Protein AF-A0A971SQM8-F1 (afdb_monomer_lite)

Sequence (227 aa):
MLTPQNFREKTFERAIFGGYDMGSVDDFLEEAANDYAAVARENMVLKTKMKVLVEKIEEYRATEDSMRLTLLSAQKLSSQIEKEAKEKADSVISEAKVEAERITREAHNQRIDEEAKLLNAKQASAQYIENIRILTAKQMECIDMLDVFHRGATKDDAPSAPETKEDEVEDTVRRIESSVERMAGSADADKEIGKVVSDTQDGPSISDGEPTRMFGGGDSNTIHFGK

pLDDT: mean 80.03, std 21.15, range [35.03, 98.56]

Radius of gyration: 67.54 Å; chains: 1; bounding box: 115×53×189 Å

Structure (mmCIF, N/CA/C/O backbone):
data_AF-A0A971SQM8-F1
#
_entry.id   AF-A0A971SQM8-F1
#
loop_
_atom_site.group_PDB
_atom_site.id
_atom_site.type_symbol
_atom_site.label_atom_id
_atom_site.label_alt_id
_atom_site.label_comp_id
_atom_site.label_asym_id
_atom_site.label_entity_id
_atom_site.label_seq_id
_atom_site.pdbx_PDB_ins_code
_atom_site.Cartn_x
_atom_site.Cartn_y
_atom_site.Cartn_z
_atom_site.occupancy
_atom_site.B_iso_or_equiv
_atom_site.auth_seq_id
_atom_site.auth_comp_id
_atom_site.auth_asym_id
_atom_site.auth_atom_id
_atom_site.pdbx_PDB_model_num
ATOM 1 N N . MET A 1 1 ? -25.844 -8.403 56.436 1.00 69.19 1 MET A N 1
ATOM 2 C CA . MET A 1 1 ? -26.988 -7.484 56.240 1.00 69.19 1 MET A CA 1
ATOM 3 C C . MET A 1 1 ? -28.235 -8.204 56.706 1.00 69.19 1 MET A C 1
ATOM 5 O O . MET A 1 1 ? -28.290 -9.413 56.505 1.00 69.19 1 MET A O 1
ATOM 9 N N . LEU A 1 2 ? -29.183 -7.502 57.334 1.00 76.38 2 LEU A N 1
ATOM 10 C CA . LEU A 1 2 ? -30.509 -8.076 57.566 1.00 76.38 2 LEU A CA 1
ATOM 11 C C . LEU A 1 2 ? -31.156 -8.398 56.218 1.00 76.38 2 LEU A C 1
ATOM 13 O O . LEU A 1 2 ? -30.908 -7.714 55.233 1.00 76.38 2 LEU A O 1
ATOM 17 N N . THR A 1 3 ? -31.962 -9.448 56.178 1.00 87.25 3 THR A N 1
ATOM 18 C CA . THR A 1 3 ? -32.817 -9.775 55.033 1.00 87.25 3 THR A CA 1
ATOM 19 C C . THR A 1 3 ? -34.257 -9.355 55.332 1.00 87.25 3 THR A C 1
ATOM 21 O O . THR A 1 3 ? -34.604 -9.241 56.508 1.00 87.25 3 THR A O 1
ATOM 24 N N . PRO A 1 4 ? -35.124 -9.176 54.317 1.00 88.62 4 PRO A N 1
ATOM 25 C CA . PRO A 1 4 ? -36.559 -8.966 54.544 1.00 88.62 4 PRO A CA 1
ATOM 26 C C . PRO A 1 4 ? -37.166 -10.023 55.479 1.00 88.62 4 PRO A C 1
ATOM 28 O O . PRO A 1 4 ? -37.978 -9.711 56.344 1.00 88.62 4 PRO A O 1
ATOM 31 N N . GLN A 1 5 ? -36.691 -11.267 55.359 1.00 86.81 5 GLN A N 1
ATOM 32 C CA . GLN A 1 5 ? -37.070 -12.385 56.216 1.00 86.81 5 GLN A CA 1
ATOM 33 C C . GLN A 1 5 ? -36.740 -12.123 57.694 1.00 86.81 5 GLN A C 1
ATOM 35 O O . GLN A 1 5 ? -37.544 -12.405 58.573 1.00 86.81 5 GLN A O 1
ATOM 40 N N . ASN A 1 6 ? -35.584 -11.515 57.973 1.00 88.69 6 ASN A N 1
ATOM 41 C CA . ASN A 1 6 ? -35.162 -11.217 59.341 1.00 88.69 6 ASN A CA 1
ATOM 42 C C . ASN A 1 6 ? -36.005 -10.130 60.012 1.00 88.69 6 ASN A C 1
ATOM 44 O O . ASN A 1 6 ? -36.005 -10.083 61.235 1.00 88.69 6 ASN A O 1
ATOM 48 N N . PHE A 1 7 ? -36.690 -9.270 59.250 1.00 87.44 7 PHE A N 1
ATOM 49 C CA . PHE A 1 7 ? -37.666 -8.329 59.807 1.00 87.44 7 PHE A CA 1
ATOM 50 C C . PHE A 1 7 ? -38.966 -9.047 60.181 1.00 87.44 7 PHE A C 1
ATOM 52 O O . PHE A 1 7 ? -39.472 -8.838 61.275 1.00 87.44 7 PHE A O 1
ATOM 59 N N . ARG A 1 8 ? -39.446 -9.962 59.327 1.00 86.38 8 ARG A N 1
ATOM 60 C CA . ARG A 1 8 ? -40.683 -10.734 59.560 1.00 86.38 8 ARG A CA 1
ATOM 61 C C . ARG A 1 8 ? -40.566 -11.768 60.679 1.00 86.38 8 ARG A C 1
ATOM 63 O O . ARG A 1 8 ? -41.543 -12.075 61.344 1.00 86.38 8 ARG A O 1
ATOM 70 N N . GLU A 1 9 ? -39.374 -12.317 60.886 1.00 89.25 9 GLU A N 1
ATOM 71 C CA . GLU A 1 9 ? -39.103 -13.306 61.937 1.00 89.25 9 GLU A CA 1
ATOM 72 C C . GLU A 1 9 ? -38.683 -12.655 63.268 1.00 89.25 9 GLU A C 1
ATOM 74 O O . GLU A 1 9 ? -38.377 -13.355 64.238 1.00 89.25 9 GLU A O 1
ATOM 79 N N . LYS A 1 10 ? -38.617 -11.317 63.337 1.00 88.12 10 LYS A N 1
ATOM 80 C CA . LYS A 1 10 ? -38.129 -10.628 64.530 1.00 88.12 10 LYS A CA 1
ATOM 81 C C . LYS A 1 10 ? -39.213 -10.554 65.598 1.00 88.12 10 LYS A C 1
ATOM 83 O O . LYS A 1 10 ? -40.193 -9.842 65.451 1.00 88.12 10 LYS A O 1
ATOM 88 N N . THR A 1 11 ? -38.979 -11.218 66.724 1.00 85.06 11 THR A N 1
ATOM 89 C CA . THR A 1 11 ? -39.831 -11.117 67.915 1.00 85.06 11 THR A CA 1
ATOM 90 C C . THR A 1 11 ? -39.195 -10.222 68.976 1.00 85.06 11 THR A C 1
ATOM 92 O O . THR A 1 11 ? -37.977 -10.273 69.186 1.00 85.06 11 THR A O 1
ATOM 95 N N . PHE A 1 12 ? -40.017 -9.452 69.688 1.00 86.31 12 PHE A N 1
ATOM 96 C CA . PHE A 1 12 ? -39.598 -8.613 70.815 1.00 86.31 12 PHE A CA 1
ATOM 97 C C . PHE A 1 12 ? -40.159 -9.138 72.143 1.00 86.31 12 PHE A C 1
ATOM 99 O O . PHE A 1 12 ? -41.238 -9.727 72.184 1.00 86.31 12 PHE A O 1
ATOM 106 N N . GLU A 1 13 ? -39.432 -8.923 73.242 1.00 85.81 13 GLU A N 1
ATOM 107 C CA . GLU A 1 13 ? -39.916 -9.258 74.586 1.00 85.81 13 GLU A CA 1
ATOM 108 C C . GLU A 1 13 ? -41.050 -8.313 75.010 1.00 85.81 13 GLU A C 1
ATOM 110 O O . GLU A 1 13 ? -40.998 -7.102 74.784 1.00 85.81 13 GLU A O 1
ATOM 115 N N . ARG A 1 14 ? -42.092 -8.864 75.644 1.00 82.94 14 ARG A N 1
ATOM 116 C CA . ARG A 1 14 ? -43.275 -8.097 76.050 1.00 82.94 14 ARG A CA 1
ATOM 117 C C . ARG A 1 14 ? -42.973 -7.244 77.285 1.00 82.94 14 ARG A C 1
ATOM 119 O O . ARG A 1 14 ? -42.676 -7.772 78.355 1.00 82.94 14 ARG A O 1
ATOM 126 N N . ALA A 1 15 ? -43.123 -5.927 77.158 1.00 81.50 15 ALA A N 1
ATOM 127 C CA . ALA A 1 15 ? -42.955 -5.002 78.275 1.00 81.50 15 ALA A CA 1
ATOM 128 C C . ALA A 1 15 ? -44.134 -5.077 79.267 1.00 81.50 15 ALA A C 1
ATOM 130 O O . ALA A 1 15 ? -45.298 -5.155 78.872 1.00 81.50 15 ALA A O 1
ATOM 131 N N . ILE A 1 16 ? -43.827 -5.035 80.568 1.00 77.50 16 ILE A N 1
ATOM 132 C CA . ILE A 1 16 ? -44.803 -5.214 81.661 1.00 77.50 16 ILE A CA 1
ATOM 133 C C . ILE A 1 16 ? -45.527 -3.894 82.010 1.00 77.50 16 ILE A C 1
ATOM 135 O O . ILE A 1 16 ? -46.645 -3.922 82.518 1.00 77.50 16 ILE A O 1
ATOM 139 N N . PHE A 1 17 ? -44.941 -2.733 81.695 1.00 77.19 17 PHE A N 1
ATOM 140 C CA . PHE A 1 17 ? -45.561 -1.417 81.890 1.00 77.19 17 PHE A CA 1
ATOM 141 C C . PHE A 1 17 ? -45.077 -0.424 80.818 1.00 77.19 17 PHE A C 1
ATOM 143 O O . PHE A 1 17 ? -43.874 -0.314 80.598 1.00 77.19 17 PHE A O 1
ATOM 150 N N . GLY A 1 18 ? -46.000 0.288 80.155 1.00 80.94 18 GLY A N 1
ATOM 151 C CA . GLY A 1 18 ? -45.683 1.389 79.225 1.00 80.94 18 GLY A CA 1
ATOM 152 C C . GLY A 1 18 ? -45.012 1.010 77.891 1.00 80.94 18 GLY A C 1
ATOM 153 O O . GLY A 1 18 ? -44.260 1.818 77.357 1.00 80.94 18 GLY A O 1
ATOM 154 N N . GLY A 1 19 ? -45.233 -0.203 77.370 1.00 84.88 19 GLY A N 1
ATOM 155 C CA . GLY A 1 19 ? -44.648 -0.663 76.100 1.00 84.88 19 GLY A CA 1
ATOM 156 C C . GLY A 1 19 ? -45.327 -0.123 74.835 1.00 84.88 19 GLY A C 1
ATOM 157 O O . GLY A 1 19 ? -46.424 0.431 74.896 1.00 84.88 19 GLY A O 1
ATOM 158 N N . TYR A 1 20 ? -44.676 -0.333 73.687 1.00 86.38 20 TYR A N 1
ATOM 159 C CA . TYR A 1 20 ? -45.265 -0.096 72.365 1.00 86.38 20 TYR A CA 1
ATOM 160 C C . TYR A 1 20 ? -46.390 -1.099 72.069 1.00 86.38 20 TYR A C 1
ATOM 162 O O . TYR A 1 20 ? -46.350 -2.241 72.531 1.00 86.38 20 TYR A O 1
ATOM 170 N N . ASP A 1 21 ? -47.381 -0.668 71.290 1.00 88.19 21 ASP A N 1
ATOM 171 C CA . ASP A 1 21 ? -48.453 -1.536 70.807 1.00 88.19 21 ASP A CA 1
ATOM 172 C C . ASP A 1 21 ? -47.906 -2.579 69.822 1.00 88.19 21 ASP A C 1
ATOM 174 O O . ASP A 1 21 ? -47.240 -2.229 68.848 1.00 88.19 21 ASP A O 1
ATOM 178 N N . MET A 1 22 ? -48.176 -3.860 70.081 1.00 86.62 22 MET A N 1
ATOM 179 C CA . MET A 1 22 ? -47.587 -4.963 69.314 1.00 86.62 22 MET A CA 1
ATOM 180 C C . MET A 1 22 ? -48.092 -4.991 67.867 1.00 86.62 22 MET A C 1
ATOM 182 O O . MET A 1 22 ? -47.291 -5.216 66.970 1.00 86.62 22 MET A O 1
ATOM 186 N N . GLY A 1 23 ? -49.375 -4.683 67.631 1.00 88.50 23 GLY A N 1
ATOM 187 C CA . GLY A 1 23 ? -49.935 -4.637 66.275 1.00 88.50 23 GLY A CA 1
ATOM 188 C C . GLY A 1 23 ? -49.311 -3.525 65.432 1.00 88.50 23 GLY A C 1
ATOM 189 O O . GLY A 1 23 ? -48.865 -3.767 64.317 1.00 88.50 23 GLY A O 1
ATOM 190 N N . SER A 1 24 ? -49.173 -2.327 66.007 1.00 89.62 24 SER A N 1
ATOM 191 C CA . SER A 1 24 ? -48.523 -1.195 65.334 1.00 89.62 24 SER A CA 1
ATOM 192 C C . SER A 1 24 ? -47.042 -1.456 65.005 1.00 89.62 24 SER A C 1
ATOM 194 O O . SER A 1 24 ? -46.534 -0.970 63.996 1.00 89.62 24 SER A O 1
ATOM 196 N N . VAL A 1 25 ? -46.326 -2.202 65.858 1.00 91.38 25 VAL A N 1
ATOM 197 C CA . VAL A 1 25 ? -44.929 -2.597 65.602 1.00 91.38 25 VAL A CA 1
ATOM 198 C C . VAL A 1 25 ? -44.848 -3.650 64.495 1.00 91.38 25 VAL A C 1
ATOM 200 O O . VAL A 1 25 ? -43.961 -3.550 63.648 1.00 91.38 25 VAL A O 1
ATOM 203 N N . ASP A 1 26 ? -45.763 -4.619 64.477 1.00 89.88 26 ASP A N 1
ATOM 204 C CA . ASP A 1 26 ? -45.822 -5.651 63.436 1.00 89.88 26 ASP A CA 1
ATOM 205 C C . ASP A 1 26 ? -46.134 -5.040 62.057 1.00 89.88 26 ASP A C 1
ATOM 207 O O . ASP A 1 26 ? -45.425 -5.330 61.092 1.00 89.88 26 ASP A O 1
ATOM 211 N N . ASP A 1 27 ? -47.099 -4.116 61.973 1.00 92.88 27 ASP A N 1
ATOM 212 C CA . ASP A 1 27 ? -47.417 -3.382 60.737 1.00 92.88 27 ASP A CA 1
ATOM 213 C C . ASP A 1 27 ? -46.196 -2.599 60.212 1.00 92.88 27 ASP A C 1
ATOM 215 O O . ASP A 1 27 ? -45.886 -2.633 59.017 1.00 92.88 27 ASP A O 1
ATOM 219 N N . PHE A 1 28 ? -45.441 -1.948 61.108 1.00 93.25 28 PHE A N 1
ATOM 220 C CA . PHE A 1 28 ? -44.207 -1.242 60.745 1.00 93.25 28 PHE A CA 1
ATOM 221 C C . PHE A 1 28 ? -43.099 -2.196 60.271 1.00 93.25 28 PHE A C 1
ATOM 223 O O . PHE A 1 28 ? -42.368 -1.877 59.332 1.00 93.25 28 PHE A O 1
ATOM 230 N N . LEU A 1 29 ? -42.951 -3.370 60.897 1.00 93.31 29 LEU A N 1
ATOM 231 C CA . LEU A 1 29 ? -41.986 -4.382 60.458 1.00 93.31 29 LEU A CA 1
ATOM 232 C C . LEU A 1 29 ? -42.345 -4.966 59.086 1.00 93.31 29 LEU A C 1
ATOM 234 O O . LEU A 1 29 ? -41.435 -5.238 58.299 1.00 93.31 29 LEU A O 1
ATOM 238 N N . GLU A 1 30 ? -43.632 -5.146 58.783 1.00 92.62 30 GLU A N 1
ATOM 239 C CA . GLU A 1 30 ? -44.116 -5.598 57.473 1.00 92.62 30 GLU A CA 1
ATOM 240 C C . GLU A 1 30 ? -43.790 -4.560 56.383 1.00 92.62 30 GLU A C 1
ATOM 242 O O . GLU A 1 30 ? -43.213 -4.908 55.346 1.00 92.62 30 GLU A O 1
ATOM 247 N N . GLU A 1 31 ? -44.080 -3.278 56.635 1.00 94.75 31 GLU A N 1
ATOM 248 C CA . GLU A 1 31 ? -43.732 -2.163 55.742 1.00 94.75 31 GLU A CA 1
ATOM 249 C C . GLU A 1 31 ? -42.212 -2.077 55.529 1.00 94.75 31 GLU A C 1
ATOM 251 O O . GLU A 1 31 ? -41.736 -2.125 54.390 1.00 94.75 31 GLU A O 1
ATOM 256 N N . ALA A 1 32 ? -41.429 -2.090 56.613 1.00 93.88 32 ALA A N 1
ATOM 257 C CA . ALA A 1 32 ? -39.970 -2.065 56.553 1.00 93.88 32 ALA A CA 1
ATOM 258 C C . ALA A 1 32 ? -39.390 -3.277 55.802 1.00 93.88 32 ALA A C 1
ATOM 260 O O . ALA A 1 32 ? -38.429 -3.137 55.040 1.00 93.88 32 ALA A O 1
ATOM 261 N N . ALA A 1 33 ? -39.969 -4.472 55.972 1.00 93.50 33 ALA A N 1
ATOM 262 C CA . ALA A 1 33 ? -39.559 -5.666 55.237 1.00 93.50 33 ALA A CA 1
ATOM 263 C C . ALA A 1 33 ? -39.812 -5.517 53.729 1.00 93.50 33 ALA A C 1
ATOM 265 O O . ALA A 1 33 ? -38.969 -5.922 52.921 1.00 93.50 33 ALA A O 1
ATOM 266 N N . ASN A 1 34 ? -40.952 -4.940 53.343 1.00 94.94 34 ASN A N 1
ATOM 267 C CA . ASN A 1 34 ? -41.324 -4.730 51.945 1.00 94.94 34 ASN A CA 1
ATOM 268 C C . ASN A 1 34 ? -40.435 -3.678 51.269 1.00 94.94 34 ASN A C 1
ATOM 270 O O . ASN A 1 34 ? -39.912 -3.941 50.179 1.00 94.94 34 ASN A O 1
ATOM 274 N N . ASP A 1 35 ? -40.176 -2.556 51.937 1.00 94.69 35 ASP A N 1
ATOM 275 C CA . ASP A 1 35 ? -39.264 -1.517 51.451 1.00 94.69 35 ASP A CA 1
ATOM 276 C C . ASP A 1 35 ? -37.836 -2.042 51.324 1.00 94.69 35 ASP A C 1
ATOM 278 O O . ASP A 1 35 ? -37.180 -1.868 50.291 1.00 94.69 35 ASP A O 1
ATOM 282 N N . TYR A 1 36 ? -37.362 -2.785 52.328 1.00 95.00 36 TYR A N 1
ATOM 283 C CA . TYR A 1 36 ? -36.040 -3.399 52.271 1.00 95.00 36 TYR A CA 1
ATOM 284 C C . TYR A 1 36 ? -35.934 -4.413 51.121 1.00 95.00 36 TYR A C 1
ATOM 286 O O . TYR A 1 36 ? -34.917 -4.466 50.424 1.00 95.00 36 TYR A O 1
ATOM 294 N N . ALA A 1 37 ? -36.992 -5.189 50.859 1.00 93.50 37 ALA A N 1
ATOM 295 C CA . ALA A 1 37 ? -37.047 -6.104 49.720 1.00 93.50 37 ALA A CA 1
ATOM 296 C C . ALA A 1 37 ? -37.050 -5.370 48.368 1.00 93.50 37 ALA A C 1
ATOM 298 O O . ALA A 1 37 ? -36.455 -5.865 47.404 1.00 93.50 37 ALA A O 1
ATOM 299 N N . ALA A 1 38 ? -37.710 -4.213 48.274 1.00 95.69 38 ALA A N 1
ATOM 300 C CA . ALA A 1 38 ? -37.715 -3.378 47.076 1.00 95.69 38 ALA A CA 1
ATOM 301 C C . ALA A 1 38 ? -36.319 -2.801 46.797 1.00 95.69 38 ALA A C 1
ATOM 303 O O . ALA A 1 38 ? -35.787 -3.002 45.702 1.00 95.69 38 ALA A O 1
ATOM 304 N N . VAL A 1 39 ? -35.681 -2.203 47.809 1.00 95.50 39 VAL A N 1
ATOM 305 C CA . VAL A 1 39 ? -34.315 -1.661 47.714 1.00 95.50 39 VAL A CA 1
ATOM 306 C C . VAL A 1 39 ? -33.305 -2.759 47.380 1.00 95.50 39 VAL A C 1
ATOM 308 O O . VAL A 1 39 ? -32.428 -2.558 46.540 1.00 95.50 39 VAL A O 1
ATOM 311 N N . ALA A 1 40 ? -33.425 -3.949 47.975 1.00 94.06 40 ALA A N 1
ATOM 312 C CA . ALA A 1 40 ? -32.544 -5.074 47.663 1.00 94.06 40 ALA A CA 1
ATOM 313 C C . ALA A 1 40 ? -32.676 -5.528 46.198 1.00 94.06 40 ALA A C 1
ATOM 315 O O . ALA A 1 40 ? -31.661 -5.770 45.534 1.00 94.06 40 ALA A O 1
ATOM 316 N N . ARG A 1 41 ? -33.907 -5.596 45.667 1.00 95.25 41 ARG A N 1
ATOM 317 C CA . ARG A 1 41 ? -34.156 -5.885 44.245 1.00 95.25 41 ARG A CA 1
ATOM 318 C C . ARG A 1 41 ? -33.565 -4.813 43.342 1.00 95.25 41 ARG A C 1
ATOM 320 O O . ARG A 1 41 ? -32.872 -5.150 42.385 1.00 95.25 41 ARG A O 1
ATOM 327 N N . GLU A 1 42 ? -33.801 -3.541 43.645 1.00 96.94 42 GLU A N 1
ATOM 328 C CA . GLU A 1 42 ? -33.257 -2.434 42.859 1.00 96.94 42 GLU A CA 1
ATOM 329 C C . GLU A 1 42 ? -31.724 -2.440 42.875 1.00 96.94 42 GLU A C 1
ATOM 331 O O . GLU A 1 42 ? -31.096 -2.313 41.826 1.00 96.94 42 GLU A O 1
ATOM 336 N N . ASN A 1 43 ? -31.109 -2.697 44.032 1.00 95.75 43 ASN A N 1
ATOM 337 C CA . ASN A 1 43 ? -29.660 -2.818 44.159 1.00 95.75 43 ASN A CA 1
ATOM 338 C C . ASN A 1 43 ? -29.105 -3.966 43.302 1.00 95.75 43 ASN A C 1
ATOM 340 O O . ASN A 1 43 ? -28.072 -3.808 42.652 1.00 95.75 43 ASN A O 1
ATOM 344 N N . MET A 1 44 ? -29.800 -5.107 43.255 1.00 96.31 44 MET A N 1
ATOM 345 C CA . MET A 1 44 ? -29.424 -6.228 42.393 1.00 96.31 44 MET A CA 1
ATOM 346 C C . MET A 1 44 ? -29.543 -5.862 40.908 1.00 96.31 44 MET A C 1
ATOM 348 O O . MET A 1 44 ? -28.621 -6.126 40.139 1.00 96.31 44 MET A O 1
ATOM 352 N N . VAL A 1 45 ? -30.626 -5.190 40.507 1.00 97.31 45 VAL A N 1
ATOM 353 C CA . VAL A 1 45 ? -30.805 -4.693 39.133 1.00 97.31 45 VAL A CA 1
ATOM 354 C C . VAL A 1 45 ? -29.713 -3.687 38.764 1.00 97.31 45 VAL A C 1
ATOM 356 O O . VAL A 1 45 ? -29.133 -3.784 37.683 1.00 97.31 45 VAL A O 1
ATOM 359 N N . LEU A 1 46 ? -29.395 -2.744 39.652 1.00 98.06 46 LEU A N 1
ATOM 360 C CA . LEU A 1 46 ? -28.337 -1.753 39.457 1.00 98.06 46 LEU A CA 1
ATOM 361 C C . LEU A 1 46 ? -26.962 -2.408 39.321 1.00 98.06 46 LEU A C 1
ATOM 363 O O . LEU A 1 46 ? -26.212 -2.052 38.416 1.00 98.06 46 LEU A O 1
ATOM 367 N N . LYS A 1 47 ? -26.646 -3.405 40.154 1.00 97.81 47 LYS A N 1
ATOM 368 C CA . LYS A 1 47 ? -25.405 -4.185 40.038 1.00 97.81 47 LYS A CA 1
ATOM 369 C C . LYS A 1 47 ? -25.301 -4.887 38.689 1.00 97.81 47 LYS A C 1
ATOM 371 O O . LYS A 1 47 ? -24.255 -4.810 38.049 1.00 97.81 47 LYS A O 1
ATOM 376 N N . THR A 1 48 ? -26.382 -5.510 38.225 1.00 98.25 48 THR A N 1
ATOM 377 C CA . THR A 1 48 ? -26.420 -6.145 36.901 1.00 98.25 48 THR A CA 1
ATOM 378 C C . THR A 1 48 ? -26.228 -5.122 35.783 1.00 98.25 48 THR A C 1
ATOM 380 O O . THR A 1 48 ? -25.408 -5.341 34.896 1.00 98.25 48 THR A O 1
ATOM 383 N N . LYS A 1 49 ? -26.916 -3.974 35.840 1.00 98.31 49 LYS A N 1
ATOM 384 C CA . LYS A 1 49 ? -26.732 -2.882 34.868 1.00 98.31 49 LYS A CA 1
ATOM 385 C C . LYS A 1 49 ? -25.289 -2.382 34.853 1.00 98.31 49 LYS A C 1
ATOM 387 O O . LYS A 1 49 ? -24.729 -2.193 33.780 1.00 98.31 49 LYS A O 1
ATOM 392 N N . MET A 1 50 ? -24.679 -2.210 36.024 1.00 98.50 50 MET A N 1
ATOM 393 C CA . MET A 1 50 ? -23.290 -1.772 36.134 1.00 98.50 50 MET A CA 1
ATOM 394 C C . MET A 1 50 ? -22.333 -2.792 35.519 1.00 98.50 50 MET A C 1
ATOM 396 O O . MET A 1 50 ? -21.436 -2.405 34.779 1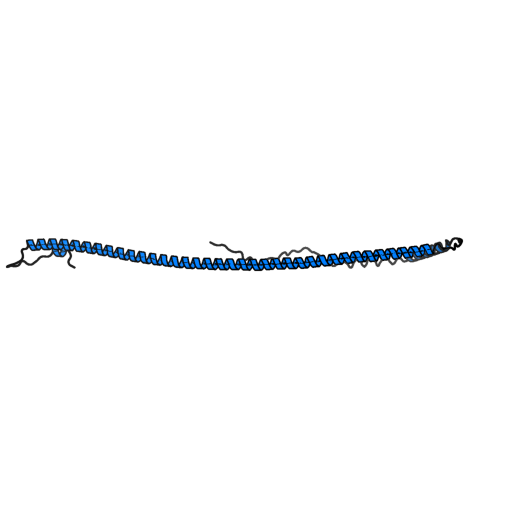.00 98.50 50 MET A O 1
ATOM 400 N N . LYS A 1 51 ? -22.570 -4.088 35.744 1.00 98.31 51 LYS A N 1
ATOM 401 C CA . LYS A 1 51 ? -21.789 -5.156 35.117 1.00 98.31 51 LYS A CA 1
ATOM 402 C C . LYS A 1 51 ? -21.863 -5.093 33.587 1.00 98.31 51 LYS A C 1
ATOM 404 O O . LYS A 1 51 ? -20.827 -5.050 32.939 1.00 98.31 51 LYS A O 1
ATOM 409 N N . VAL A 1 52 ? -23.071 -4.997 33.026 1.00 98.25 52 VAL A N 1
ATOM 410 C CA . VAL A 1 52 ? -23.279 -4.899 31.568 1.00 98.25 52 VAL A CA 1
ATOM 411 C C . VAL A 1 52 ? -22.618 -3.647 30.985 1.00 98.25 52 VAL A C 1
ATOM 413 O O . VAL A 1 52 ? -22.051 -3.695 29.897 1.00 98.25 52 VAL A O 1
ATOM 416 N N . LEU A 1 53 ? -22.678 -2.515 31.690 1.00 98.31 53 LEU A N 1
ATOM 417 C CA . LEU A 1 53 ? -22.023 -1.285 31.242 1.00 98.31 53 LEU A CA 1
ATOM 418 C C . LEU A 1 53 ? -20.499 -1.422 31.226 1.00 98.31 53 LEU A C 1
ATOM 420 O O . LEU A 1 53 ? -19.873 -0.969 30.273 1.00 98.31 53 LEU A O 1
ATOM 424 N N . VAL A 1 54 ? -19.911 -2.057 32.242 1.00 98.50 54 VAL A N 1
ATOM 425 C CA . VAL A 1 54 ? -18.467 -2.331 32.275 1.00 98.50 54 VAL A CA 1
ATOM 426 C C . VAL A 1 54 ? -18.070 -3.260 31.128 1.00 98.50 54 VAL A C 1
ATOM 428 O O . VAL A 1 54 ? -17.157 -2.920 30.382 1.00 98.50 54 VAL A O 1
ATOM 431 N N . GLU A 1 55 ? -18.803 -4.358 30.921 1.00 98.31 55 GLU A N 1
ATOM 432 C CA . GLU A 1 55 ? -18.568 -5.295 29.811 1.00 98.31 55 GLU A CA 1
ATOM 433 C C . GLU A 1 55 ? -18.628 -4.575 28.448 1.00 98.31 55 GLU A C 1
ATOM 435 O O . GLU A 1 55 ? -17.730 -4.733 27.622 1.00 98.31 55 GLU A O 1
ATOM 440 N N . LYS A 1 56 ? -19.616 -3.692 28.233 1.00 98.50 56 LYS A N 1
ATOM 441 C CA . LYS A 1 56 ? -19.699 -2.883 27.004 1.00 98.50 56 LYS A CA 1
ATOM 442 C C . LYS A 1 56 ? -18.547 -1.896 26.834 1.00 98.50 56 LYS A C 1
ATOM 444 O O . LYS A 1 56 ? -18.120 -1.652 25.710 1.00 98.50 56 LYS A O 1
ATOM 449 N N . ILE A 1 57 ? -18.068 -1.283 27.915 1.00 98.50 57 ILE A N 1
ATOM 450 C CA . ILE A 1 57 ? -16.921 -0.367 27.843 1.00 98.50 57 ILE A CA 1
ATOM 451 C C . ILE A 1 57 ? -15.668 -1.132 27.413 1.00 98.50 57 ILE A C 1
ATOM 453 O O . ILE A 1 57 ? -14.909 -0.631 26.585 1.00 98.50 57 ILE A O 1
ATOM 457 N N . GLU A 1 58 ? -15.453 -2.334 27.945 1.00 98.25 58 GLU A N 1
ATOM 458 C CA . GLU A 1 58 ? -14.325 -3.179 27.547 1.00 98.25 58 GLU A CA 1
ATOM 459 C C . GLU A 1 58 ? -14.430 -3.620 26.083 1.00 98.25 58 GLU A C 1
ATOM 461 O O . GLU A 1 58 ? -13.447 -3.527 25.349 1.00 98.25 58 GLU A O 1
ATOM 466 N N . GLU A 1 59 ? -15.624 -4.001 25.624 1.00 98.25 59 GLU A N 1
ATOM 467 C CA . GLU A 1 59 ? -15.879 -4.340 24.220 1.00 98.25 59 GLU A CA 1
ATOM 468 C C . GLU A 1 59 ? -15.591 -3.158 23.278 1.00 98.25 59 GLU A C 1
ATOM 470 O O . GLU A 1 59 ? -14.906 -3.319 22.261 1.00 98.25 59 GLU A O 1
ATOM 475 N N . TYR A 1 60 ? -16.057 -1.951 23.622 1.00 98.50 60 TYR A N 1
ATOM 476 C CA . TYR A 1 60 ? -15.774 -0.756 22.826 1.00 98.50 60 TYR A CA 1
ATOM 477 C C . TYR A 1 60 ? -14.286 -0.419 22.802 1.00 98.50 60 TYR A C 1
ATOM 479 O O . TYR A 1 60 ? -13.772 -0.101 21.733 1.00 98.50 60 TYR A O 1
ATOM 487 N N . ARG A 1 61 ? -13.582 -0.542 23.932 1.00 98.19 61 ARG A N 1
ATOM 488 C CA . ARG A 1 61 ? -12.127 -0.333 23.984 1.00 98.19 61 ARG A CA 1
ATOM 489 C C . ARG A 1 61 ? -11.378 -1.329 23.104 1.00 98.19 61 ARG A C 1
ATOM 491 O O . ARG A 1 61 ? -10.544 -0.922 22.305 1.00 98.19 61 ARG A O 1
ATOM 498 N N . ALA A 1 62 ? -11.716 -2.615 23.189 1.00 98.00 62 ALA A N 1
ATOM 499 C CA . ALA A 1 62 ? -11.106 -3.640 22.345 1.00 98.00 62 ALA A CA 1
ATOM 500 C C . ALA A 1 62 ? -11.369 -3.385 20.849 1.00 98.00 62 ALA A C 1
ATOM 502 O O . ALA A 1 62 ? -10.482 -3.555 20.008 1.00 98.00 62 ALA A O 1
ATOM 503 N N . THR A 1 63 ? -12.581 -2.936 20.512 1.00 98.06 63 THR A N 1
ATOM 504 C CA . THR A 1 63 ? -12.947 -2.575 19.137 1.00 98.06 63 THR A CA 1
ATOM 505 C C . THR A 1 63 ? -12.168 -1.351 18.656 1.00 98.06 63 THR A C 1
ATOM 507 O O . THR A 1 63 ? -11.633 -1.370 17.549 1.00 98.06 63 THR A O 1
ATOM 510 N N . GLU A 1 64 ? -12.051 -0.311 19.484 1.00 98.12 64 GLU A N 1
ATOM 511 C CA . GLU A 1 64 ? -11.276 0.897 19.186 1.00 98.12 64 GLU A CA 1
ATOM 512 C C . GLU A 1 64 ? -9.797 0.570 18.944 1.00 98.12 64 GLU A C 1
ATOM 514 O O . GLU A 1 64 ? -9.227 1.017 17.947 1.00 98.12 64 GLU A O 1
ATOM 519 N N . ASP A 1 65 ? -9.196 -0.276 19.781 1.00 98.00 65 ASP A N 1
ATOM 520 C CA . ASP A 1 65 ? -7.810 -0.720 19.615 1.00 98.00 65 ASP A CA 1
ATOM 521 C C . ASP A 1 65 ? -7.610 -1.490 18.301 1.00 98.00 65 ASP A C 1
ATOM 523 O O . ASP A 1 65 ? -6.651 -1.238 17.564 1.00 98.00 65 ASP A O 1
ATOM 527 N N . SER A 1 66 ? -8.545 -2.379 17.952 1.00 98.12 66 SER A N 1
ATOM 528 C CA . SER A 1 66 ? -8.530 -3.099 16.673 1.00 98.12 66 SER A CA 1
ATOM 529 C C . SER A 1 66 ? -8.679 -2.153 15.475 1.00 98.12 66 SER A C 1
ATOM 531 O O . SER A 1 66 ? -7.955 -2.271 14.480 1.00 98.12 66 SER A O 1
ATOM 533 N N . MET A 1 67 ? -9.579 -1.168 15.564 1.00 98.06 67 MET A N 1
ATOM 534 C CA . MET A 1 67 ? -9.757 -0.152 14.523 1.00 98.06 67 MET A CA 1
ATOM 535 C C . MET A 1 67 ? -8.498 0.702 14.371 1.00 98.06 67 MET A C 1
ATOM 537 O O . MET A 1 67 ? -8.024 0.903 13.253 1.00 98.06 67 MET A O 1
ATOM 541 N N . ARG A 1 68 ? -7.899 1.147 15.479 1.00 98.06 68 ARG A N 1
ATOM 542 C CA . ARG A 1 68 ? -6.644 1.903 15.490 1.00 98.06 68 ARG A CA 1
ATOM 543 C C . ARG A 1 68 ? -5.506 1.101 14.861 1.00 98.06 68 ARG A C 1
ATOM 545 O O . ARG A 1 68 ? -4.772 1.641 14.035 1.00 98.06 68 ARG A O 1
ATOM 552 N N . LEU A 1 69 ? -5.371 -0.182 15.199 1.00 98.00 69 LEU A N 1
ATOM 553 C CA . LEU A 1 69 ? -4.368 -1.061 14.596 1.00 98.00 69 LEU A CA 1
ATOM 554 C C . LEU A 1 69 ? -4.595 -1.222 13.088 1.00 98.00 69 LEU A C 1
ATOM 556 O O . LEU A 1 69 ? -3.648 -1.133 12.306 1.00 98.00 69 LEU A O 1
ATOM 560 N N . THR A 1 70 ? -5.850 -1.405 12.679 1.00 98.12 70 THR A N 1
ATOM 561 C CA . THR A 1 70 ? -6.231 -1.524 11.267 1.00 98.12 70 THR A CA 1
ATOM 562 C C . THR A 1 70 ? -5.889 -0.251 10.496 1.00 98.12 70 THR A C 1
ATOM 564 O O . THR A 1 70 ? -5.281 -0.333 9.432 1.00 98.12 70 THR A O 1
ATOM 567 N N . LEU A 1 71 ? -6.200 0.927 11.046 1.00 98.19 71 LEU A N 1
ATOM 568 C CA . LEU A 1 71 ? -5.868 2.218 10.438 1.00 98.19 71 LEU A CA 1
ATOM 569 C C . LEU A 1 71 ? -4.356 2.415 10.299 1.00 98.19 71 LEU A C 1
ATOM 571 O O . LEU A 1 71 ? -3.888 2.829 9.241 1.00 98.19 71 LEU A O 1
ATOM 575 N N . LEU A 1 72 ? -3.579 2.070 11.329 1.00 98.00 72 LEU A N 1
ATOM 576 C CA . LEU A 1 72 ? -2.117 2.143 11.271 1.00 98.00 72 LEU A CA 1
ATOM 577 C C . LEU A 1 72 ? -1.541 1.186 10.221 1.00 98.00 72 LEU A C 1
ATOM 579 O O . LEU A 1 72 ? -0.634 1.554 9.473 1.00 98.00 72 LEU A O 1
ATOM 583 N N . SER A 1 73 ? -2.084 -0.028 10.137 1.00 98.19 73 SER A N 1
ATOM 584 C CA . SER A 1 73 ? -1.698 -1.014 9.127 1.00 98.19 73 SER A CA 1
ATOM 585 C C . SER A 1 73 ? -2.024 -0.530 7.711 1.00 98.19 73 SER A C 1
ATOM 587 O O . SER A 1 73 ? -1.165 -0.567 6.831 1.00 98.19 73 SER A O 1
ATOM 589 N N . ALA A 1 74 ? -3.224 0.020 7.506 1.00 98.12 74 ALA A N 1
ATOM 590 C CA . ALA A 1 74 ? -3.646 0.603 6.236 1.00 98.12 74 ALA A CA 1
ATOM 591 C C . ALA A 1 74 ? -2.778 1.805 5.833 1.00 98.12 74 ALA A C 1
ATOM 593 O O . ALA A 1 74 ? -2.389 1.917 4.671 1.00 98.12 74 ALA A O 1
ATOM 594 N N . GLN A 1 75 ? -2.418 2.680 6.779 1.00 97.88 75 GLN A N 1
ATOM 595 C CA . GLN A 1 75 ? -1.519 3.808 6.526 1.00 97.88 75 GLN A CA 1
ATOM 596 C C . GLN A 1 75 ? -0.122 3.326 6.120 1.00 97.88 75 GLN A C 1
ATOM 598 O O . GLN A 1 75 ? 0.450 3.828 5.151 1.00 97.88 75 GLN A O 1
ATOM 603 N N . LYS A 1 76 ? 0.422 2.332 6.831 1.00 98.00 76 LYS A N 1
ATOM 604 C CA . LYS A 1 76 ? 1.725 1.743 6.506 1.00 98.00 76 LYS A CA 1
ATOM 605 C C . LYS A 1 76 ? 1.710 1.093 5.124 1.00 98.00 76 LYS A C 1
ATOM 607 O O . LYS A 1 76 ? 2.624 1.330 4.341 1.00 98.00 76 LYS A O 1
ATOM 612 N N . LEU A 1 77 ? 0.662 0.330 4.816 1.00 98.31 77 LEU A N 1
ATOM 613 C CA . LEU A 1 77 ? 0.475 -0.285 3.506 1.00 98.31 77 LEU A CA 1
ATOM 614 C C . LEU A 1 77 ? 0.360 0.773 2.403 1.00 98.31 77 LEU A C 1
ATOM 616 O O . LEU A 1 77 ? 1.006 0.642 1.372 1.00 98.31 77 LEU A O 1
ATOM 620 N N . SER A 1 78 ? -0.394 1.848 2.636 1.00 98.25 78 SER A N 1
ATOM 621 C CA . SER A 1 78 ? -0.529 2.951 1.675 1.00 98.25 78 SER A CA 1
ATOM 622 C C . SER A 1 78 ? 0.822 3.613 1.393 1.00 98.25 78 SER A C 1
ATOM 624 O O . SER A 1 78 ? 1.201 3.773 0.238 1.00 98.25 78 SER A O 1
ATOM 626 N N . SER A 1 79 ? 1.600 3.913 2.439 1.00 98.00 79 SER A N 1
ATOM 627 C CA . SER A 1 79 ? 2.949 4.472 2.288 1.00 98.00 79 SER A CA 1
ATOM 628 C C . SER A 1 79 ? 3.901 3.515 1.562 1.00 98.00 79 SER A C 1
ATOM 630 O O . SER A 1 79 ? 4.717 3.959 0.754 1.00 98.00 79 SER A O 1
ATOM 632 N N . GLN A 1 80 ? 3.786 2.209 1.813 1.00 98.25 80 GLN A N 1
ATOM 633 C CA . GLN A 1 80 ? 4.562 1.196 1.106 1.00 98.25 80 GLN A CA 1
ATOM 634 C C . GLN A 1 80 ? 4.193 1.142 -0.381 1.00 98.25 80 GLN A C 1
ATOM 636 O O . GLN A 1 80 ? 5.091 1.170 -1.215 1.00 98.25 80 GLN A O 1
ATOM 641 N N . ILE A 1 81 ? 2.900 1.144 -0.718 1.00 98.31 81 ILE A N 1
ATOM 642 C CA . ILE A 1 81 ? 2.425 1.173 -2.109 1.00 98.31 81 ILE A CA 1
ATOM 643 C C . ILE A 1 81 ? 2.933 2.427 -2.824 1.00 98.31 81 ILE A C 1
ATOM 645 O O . ILE A 1 81 ? 3.436 2.329 -3.940 1.00 98.31 81 ILE A O 1
ATOM 649 N N . GLU A 1 82 ? 2.850 3.601 -2.191 1.00 98.56 82 GLU A N 1
ATOM 650 C CA . GLU A 1 82 ? 3.370 4.842 -2.774 1.00 98.56 82 GLU A CA 1
ATOM 651 C C . GLU A 1 82 ? 4.877 4.778 -3.031 1.00 98.56 82 GLU A C 1
ATOM 653 O O . GLU A 1 82 ? 5.346 5.231 -4.076 1.00 98.56 82 GLU A O 1
ATOM 658 N N . LYS A 1 83 ? 5.641 4.225 -2.084 1.00 98.31 83 LYS A N 1
ATOM 659 C CA . LYS A 1 83 ? 7.088 4.068 -2.222 1.00 98.31 83 LYS A CA 1
ATOM 660 C C . LYS A 1 83 ? 7.429 3.093 -3.350 1.00 98.31 83 LYS A C 1
ATOM 662 O O . LYS A 1 83 ? 8.200 3.452 -4.232 1.00 98.31 83 LYS A O 1
ATOM 667 N N . GLU A 1 84 ? 6.820 1.911 -3.361 1.00 98.19 84 GLU A N 1
ATOM 668 C CA . GLU A 1 84 ? 7.042 0.901 -4.401 1.00 98.19 84 GLU A CA 1
ATOM 669 C C . GLU A 1 84 ? 6.628 1.406 -5.787 1.00 98.19 84 GLU A C 1
ATOM 671 O O . GLU A 1 84 ? 7.306 1.130 -6.774 1.00 98.19 84 GLU A O 1
ATOM 676 N N . ALA A 1 85 ? 5.528 2.159 -5.885 1.00 98.31 85 ALA A N 1
ATOM 677 C CA . ALA A 1 85 ? 5.089 2.755 -7.141 1.00 98.31 85 ALA A CA 1
ATOM 678 C C . ALA A 1 85 ? 6.092 3.795 -7.657 1.00 98.31 85 ALA A C 1
ATOM 680 O O . ALA A 1 85 ? 6.399 3.794 -8.848 1.00 98.31 85 ALA A O 1
ATOM 681 N N . LYS A 1 86 ? 6.632 4.647 -6.773 1.00 98.44 86 LYS A N 1
ATOM 682 C CA . LYS A 1 86 ? 7.682 5.616 -7.125 1.00 98.44 86 LYS A CA 1
ATOM 683 C C . LYS A 1 86 ? 8.967 4.919 -7.561 1.00 98.44 86 LYS A C 1
ATOM 685 O O . LYS A 1 86 ? 9.471 5.223 -8.631 1.00 98.44 86 LYS A O 1
ATOM 690 N N . GLU A 1 87 ? 9.438 3.936 -6.797 1.00 98.44 87 GLU A N 1
ATOM 691 C CA . GLU A 1 87 ? 10.644 3.169 -7.136 1.00 98.44 87 GLU A CA 1
ATOM 692 C C . GLU A 1 87 ? 10.500 2.440 -8.479 1.00 98.44 87 GLU A C 1
ATOM 694 O O . GLU A 1 87 ? 11.406 2.487 -9.309 1.00 98.44 87 GLU A O 1
ATOM 699 N N . LYS A 1 88 ? 9.343 1.818 -8.741 1.00 98.12 88 LYS A N 1
ATOM 700 C CA . LYS A 1 88 ? 9.058 1.186 -10.039 1.00 98.12 88 LYS A CA 1
ATOM 701 C C . LYS A 1 88 ? 9.004 2.205 -11.171 1.00 98.12 88 LYS A C 1
ATOM 703 O O . LYS A 1 88 ? 9.551 1.938 -12.236 1.00 98.12 88 LYS A O 1
ATOM 708 N N . ALA A 1 89 ? 8.366 3.355 -10.959 1.00 98.38 89 ALA A N 1
ATOM 709 C CA . ALA A 1 89 ? 8.320 4.413 -11.962 1.00 98.38 89 ALA A CA 1
ATOM 710 C C . ALA A 1 89 ? 9.729 4.925 -12.295 1.00 98.38 89 ALA A C 1
ATOM 712 O O . ALA A 1 89 ? 10.079 5.024 -13.470 1.00 98.38 89 ALA A O 1
ATOM 713 N N . ASP A 1 90 ? 10.555 5.171 -11.278 1.00 98.31 90 ASP A N 1
ATOM 714 C CA . ASP A 1 90 ? 11.937 5.613 -11.453 1.00 98.31 90 ASP A CA 1
ATOM 715 C C . ASP A 1 90 ? 12.791 4.548 -12.161 1.00 98.31 90 ASP A C 1
ATOM 717 O O . ASP A 1 90 ? 13.553 4.891 -13.067 1.00 98.31 90 ASP A O 1
ATOM 721 N N . SER A 1 91 ? 12.621 3.261 -11.826 1.00 98.38 91 SER A N 1
ATOM 722 C CA . SER A 1 91 ? 13.294 2.146 -12.517 1.00 98.38 91 SER A CA 1
ATOM 723 C C . SER A 1 91 ? 12.920 2.106 -13.993 1.00 98.38 91 SER A C 1
ATOM 725 O O . SER A 1 91 ? 13.802 2.122 -14.846 1.00 98.38 91 SER A O 1
ATOM 727 N N . VAL A 1 92 ? 11.622 2.160 -14.312 1.00 98.44 92 VAL A N 1
ATOM 728 C CA . VAL A 1 92 ? 11.134 2.141 -15.699 1.00 98.44 92 VAL A CA 1
ATOM 729 C C . VAL A 1 92 ? 11.661 3.340 -16.486 1.00 98.44 92 VAL A C 1
ATOM 731 O O . VAL A 1 92 ? 12.095 3.185 -17.624 1.00 98.44 92 VAL A O 1
ATOM 734 N N . ILE A 1 93 ? 11.665 4.538 -15.893 1.00 98.44 93 ILE A N 1
ATOM 735 C CA . ILE A 1 93 ? 12.210 5.737 -16.544 1.00 98.44 93 ILE A CA 1
ATOM 736 C C . ILE A 1 93 ? 13.720 5.594 -16.769 1.00 98.44 93 ILE A C 1
ATOM 738 O O . ILE A 1 93 ? 14.218 5.985 -17.824 1.00 98.44 93 ILE A O 1
ATOM 742 N N . SER A 1 94 ? 14.454 5.058 -15.793 1.00 98.31 94 SER A N 1
ATOM 743 C CA . SER A 1 94 ? 15.897 4.831 -15.898 1.00 98.31 94 SER A CA 1
ATOM 744 C C . SER A 1 94 ? 16.226 3.810 -16.991 1.00 98.31 94 SER A C 1
ATOM 746 O O . SER A 1 94 ? 17.025 4.095 -17.880 1.00 98.31 94 SER A O 1
ATOM 748 N N . GLU A 1 95 ? 15.549 2.663 -16.989 1.00 98.12 95 GLU A N 1
ATOM 749 C CA . GLU A 1 95 ? 15.693 1.610 -17.999 1.00 98.12 95 GLU A CA 1
ATOM 750 C C . GLU A 1 95 ? 15.352 2.128 -19.399 1.00 98.12 95 GLU A C 1
ATOM 752 O O . GLU A 1 95 ? 16.127 1.932 -20.334 1.00 98.12 95 GLU A O 1
ATOM 757 N N . ALA A 1 96 ? 14.250 2.871 -19.543 1.00 98.06 96 ALA A N 1
ATOM 758 C CA . ALA A 1 96 ? 13.861 3.471 -20.815 1.00 98.06 96 ALA A CA 1
ATOM 759 C C . ALA A 1 96 ? 14.902 4.478 -21.329 1.00 98.06 96 ALA A C 1
ATOM 761 O O . ALA A 1 96 ? 15.159 4.530 -22.530 1.00 98.06 96 ALA A O 1
ATOM 762 N N . LYS A 1 97 ? 15.525 5.266 -20.440 1.00 98.25 97 LYS A N 1
ATOM 763 C CA . LYS A 1 97 ? 16.609 6.190 -20.813 1.00 98.25 97 LYS A CA 1
ATOM 764 C C . LYS A 1 97 ? 17.851 5.442 -21.279 1.00 98.25 97 LYS A C 1
ATOM 766 O O . LYS A 1 97 ? 18.382 5.775 -22.334 1.00 98.25 97 LYS A O 1
ATOM 771 N N . VAL A 1 98 ? 18.282 4.425 -20.533 1.00 98.31 98 VAL A N 1
ATOM 772 C CA . VAL A 1 98 ? 19.442 3.598 -20.902 1.00 98.31 98 VAL A CA 1
ATOM 773 C C . VAL A 1 98 ? 19.211 2.925 -22.253 1.00 98.31 98 VAL A C 1
ATOM 775 O O . VAL A 1 98 ? 20.091 2.948 -23.112 1.00 98.31 98 VAL A O 1
ATOM 778 N N . GLU A 1 99 ? 18.017 2.382 -22.477 1.00 98.19 99 GLU A N 1
ATOM 779 C CA . GLU A 1 99 ? 17.674 1.736 -23.740 1.00 98.19 99 GLU A CA 1
ATOM 780 C C . GLU A 1 99 ? 17.591 2.740 -24.898 1.00 98.19 99 GLU A C 1
ATOM 782 O O . GLU A 1 99 ? 18.129 2.490 -25.976 1.00 98.19 99 GLU A O 1
ATOM 787 N N . ALA A 1 100 ? 17.007 3.921 -24.680 1.00 98.31 100 ALA A N 1
ATOM 788 C CA . ALA A 1 100 ? 16.981 4.984 -25.683 1.00 98.31 100 ALA A CA 1
ATOM 789 C C . ALA A 1 100 ? 18.396 5.459 -26.057 1.00 98.31 100 ALA A C 1
ATOM 791 O O . ALA A 1 100 ? 18.698 5.651 -27.239 1.00 98.31 100 ALA A O 1
ATOM 792 N N . GLU A 1 101 ? 19.287 5.614 -25.075 1.00 98.00 101 GLU A N 1
ATOM 793 C CA . GLU A 1 101 ? 20.695 5.942 -25.310 1.00 98.00 101 GLU A CA 1
ATOM 794 C C . GLU A 1 101 ? 21.418 4.830 -26.076 1.00 98.00 101 GLU A C 1
ATOM 796 O O . GLU A 1 101 ? 22.193 5.120 -26.993 1.00 98.00 101 GLU A O 1
ATOM 801 N N . ARG A 1 102 ? 21.141 3.561 -25.747 1.00 98.38 102 ARG A N 1
ATOM 802 C CA . ARG A 1 102 ? 21.690 2.393 -26.447 1.00 98.38 102 ARG A CA 1
ATOM 803 C C . ARG A 1 102 ? 21.274 2.390 -27.917 1.00 98.38 102 ARG A C 1
ATOM 805 O O . ARG A 1 102 ? 22.147 2.326 -28.781 1.00 98.38 102 ARG A O 1
ATOM 812 N N . ILE A 1 103 ? 19.977 2.531 -28.195 1.00 98.06 103 ILE A N 1
ATOM 813 C CA . ILE A 1 103 ? 19.423 2.577 -29.557 1.00 98.06 103 ILE A CA 1
ATOM 814 C C . ILE A 1 103 ? 20.007 3.758 -30.336 1.00 98.06 103 ILE A C 1
ATOM 816 O O . ILE A 1 103 ? 20.436 3.599 -31.477 1.00 98.06 103 ILE A O 1
ATOM 820 N N . THR A 1 104 ? 20.073 4.941 -29.721 1.00 98.25 104 THR A N 1
ATOM 821 C CA . THR A 1 104 ? 20.611 6.142 -30.378 1.00 98.25 104 THR A CA 1
ATOM 822 C C . THR A 1 104 ? 22.084 5.964 -30.738 1.00 98.25 104 THR A C 1
ATOM 824 O O . THR A 1 104 ? 22.503 6.331 -31.835 1.00 98.25 104 THR A O 1
ATOM 827 N N . ARG A 1 105 ? 22.875 5.370 -29.838 1.00 98.19 105 ARG A N 1
ATOM 828 C CA . ARG A 1 105 ? 24.292 5.080 -30.079 1.00 98.19 105 ARG A CA 1
ATOM 829 C C . ARG A 1 105 ? 24.475 4.045 -31.183 1.00 98.19 105 ARG A C 1
ATOM 831 O O . ARG A 1 105 ? 25.324 4.230 -32.048 1.00 98.19 105 ARG A O 1
ATOM 838 N N . GLU A 1 106 ? 23.674 2.987 -31.172 1.00 98.12 106 GLU A N 1
ATOM 839 C CA . GLU A 1 106 ? 23.702 1.949 -32.200 1.00 98.12 106 GLU A CA 1
ATOM 840 C C . GLU A 1 106 ? 23.353 2.523 -33.580 1.00 98.12 106 GLU A C 1
ATOM 842 O O . GLU A 1 106 ? 24.121 2.355 -34.525 1.00 98.12 106 GLU A O 1
ATOM 847 N N . ALA A 1 107 ? 22.267 3.294 -33.680 1.00 97.81 107 ALA A N 1
ATOM 848 C CA . ALA A 1 107 ? 21.870 3.969 -34.914 1.00 97.81 107 ALA A CA 1
ATOM 849 C C . ALA A 1 107 ? 22.932 4.972 -35.398 1.00 97.81 107 ALA A C 1
ATOM 851 O O . ALA A 1 107 ? 23.184 5.088 -36.597 1.00 97.81 107 ALA A O 1
ATOM 852 N N . HIS A 1 108 ? 23.582 5.690 -34.477 1.00 98.06 108 HIS A N 1
ATOM 853 C CA . HIS A 1 108 ? 24.668 6.606 -34.815 1.00 98.06 108 HIS A CA 1
ATOM 854 C C . HIS A 1 108 ? 25.884 5.872 -35.392 1.00 98.06 108 HIS A C 1
ATOM 856 O O . HIS A 1 108 ? 26.405 6.292 -36.424 1.00 98.06 108 HIS A O 1
ATOM 862 N N . ASN A 1 109 ? 26.296 4.764 -34.774 1.00 97.94 109 ASN A N 1
ATOM 863 C CA . ASN A 1 109 ? 27.404 3.946 -35.263 1.00 97.94 109 ASN A CA 1
ATOM 864 C C . ASN A 1 109 ? 27.088 3.343 -36.636 1.00 97.94 109 ASN A C 1
ATOM 866 O O . ASN A 1 109 ? 27.897 3.463 -37.549 1.00 97.94 109 ASN A O 1
ATOM 870 N N . GLN A 1 110 ? 25.882 2.793 -36.819 1.00 97.88 110 GLN A N 1
ATOM 871 C CA . GLN A 1 110 ? 25.434 2.292 -38.122 1.00 97.88 110 GLN A CA 1
ATOM 872 C C . GLN A 1 110 ? 25.469 3.392 -39.188 1.00 97.88 110 GLN A C 1
ATOM 874 O O . GLN A 1 110 ? 25.923 3.157 -40.304 1.00 97.88 110 GLN A O 1
ATOM 879 N N . ARG A 1 111 ? 25.045 4.617 -38.846 1.00 97.94 111 ARG A N 1
ATOM 880 C CA . ARG A 1 111 ? 25.125 5.754 -39.769 1.00 97.94 111 ARG A CA 1
ATOM 881 C C . ARG A 1 111 ? 26.569 6.063 -40.164 1.00 97.94 111 ARG A C 1
ATOM 883 O O . ARG A 1 111 ? 26.821 6.275 -41.343 1.00 97.94 111 ARG A O 1
ATOM 890 N N . ILE A 1 112 ? 27.501 6.072 -39.209 1.00 97.81 112 ILE A N 1
ATOM 891 C CA . ILE A 1 112 ? 28.929 6.293 -39.485 1.00 97.81 112 ILE A CA 1
ATOM 892 C C . ILE A 1 112 ? 29.476 5.200 -40.412 1.00 97.81 112 ILE A C 1
ATOM 894 O O . ILE A 1 112 ? 30.153 5.514 -41.391 1.00 97.81 112 ILE A O 1
ATOM 898 N N . ASP A 1 113 ? 29.154 3.935 -40.142 1.00 97.81 113 ASP A N 1
ATOM 899 C CA . ASP A 1 113 ? 29.613 2.806 -40.953 1.00 97.81 113 ASP A CA 1
ATOM 900 C C . ASP A 1 113 ? 29.072 2.883 -42.388 1.00 97.81 113 ASP A C 1
ATOM 902 O O . ASP A 1 113 ? 29.816 2.682 -43.351 1.00 97.81 113 ASP A O 1
ATOM 906 N N . GLU A 1 114 ? 27.789 3.213 -42.555 1.00 97.06 114 GLU A N 1
ATOM 907 C CA . GLU A 1 114 ? 27.176 3.393 -43.875 1.00 97.06 114 GLU A CA 1
ATOM 908 C C . GLU A 1 114 ? 27.729 4.620 -44.614 1.00 97.06 114 GLU A C 1
ATOM 910 O O . GLU A 1 114 ? 28.012 4.546 -45.812 1.00 97.06 114 GLU A O 1
ATOM 915 N N . GLU A 1 115 ? 27.965 5.736 -43.918 1.00 97.38 115 GLU A N 1
ATOM 916 C CA . GLU A 1 115 ? 28.626 6.915 -44.491 1.00 97.38 115 GLU A CA 1
ATOM 917 C C . GLU A 1 115 ? 30.050 6.583 -44.968 1.00 97.38 115 GLU A C 1
ATOM 919 O O . GLU A 1 115 ? 30.441 6.988 -46.068 1.00 97.38 115 GLU A O 1
ATOM 924 N N . ALA A 1 116 ? 30.805 5.791 -44.200 1.00 97.56 116 ALA A N 1
ATOM 925 C CA . ALA A 1 116 ? 32.141 5.336 -44.576 1.00 97.56 116 ALA A CA 1
ATOM 926 C C . ALA A 1 116 ? 32.112 4.408 -45.802 1.00 97.56 116 ALA A C 1
ATOM 928 O O . ALA A 1 116 ? 32.891 4.598 -46.741 1.00 97.56 116 ALA A O 1
ATOM 929 N N . LYS A 1 117 ? 31.184 3.441 -45.852 1.00 97.31 117 LYS A N 1
ATOM 930 C CA . LYS A 1 117 ? 30.984 2.577 -47.031 1.00 97.31 117 LYS A CA 1
ATOM 931 C C . LYS A 1 117 ? 30.625 3.394 -48.268 1.00 97.31 117 LYS A C 1
ATOM 933 O O . LYS A 1 117 ? 31.191 3.168 -49.337 1.00 97.31 117 LYS A O 1
ATOM 938 N N . LEU A 1 118 ? 29.722 4.363 -48.126 1.00 97.38 118 LEU A N 1
ATOM 939 C CA . LEU A 1 118 ? 29.300 5.239 -49.214 1.00 97.38 118 LEU A CA 1
ATOM 940 C C . LEU A 1 118 ? 30.453 6.115 -49.717 1.00 97.38 118 LEU A C 1
ATOM 942 O O . LEU A 1 118 ? 30.603 6.292 -50.927 1.00 97.38 118 LEU A O 1
ATOM 946 N N . LEU A 1 119 ? 31.292 6.633 -48.818 1.00 97.56 119 LEU A N 1
ATOM 947 C CA . LEU A 1 119 ? 32.495 7.375 -49.189 1.00 97.56 119 LEU A CA 1
ATOM 948 C C . LEU A 1 119 ? 33.483 6.489 -49.959 1.00 97.56 119 LEU A C 1
ATOM 950 O O . LEU A 1 119 ? 33.940 6.885 -51.032 1.00 97.56 119 LEU A O 1
ATOM 954 N N . ASN A 1 120 ? 33.757 5.281 -49.461 1.00 97.62 120 ASN A N 1
ATOM 955 C CA . ASN A 1 120 ? 34.646 4.322 -50.119 1.00 97.62 120 ASN A CA 1
ATOM 956 C C . ASN A 1 120 ? 34.123 3.925 -51.506 1.00 97.62 120 ASN A C 1
ATOM 958 O O . ASN A 1 120 ? 34.884 3.919 -52.471 1.00 97.62 120 ASN A O 1
ATOM 962 N N . ALA A 1 121 ? 32.819 3.667 -51.641 1.00 97.44 121 ALA A N 1
ATOM 963 C CA . ALA A 1 121 ? 32.192 3.359 -52.925 1.00 97.44 121 ALA A CA 1
ATOM 964 C C . ALA A 1 121 ? 32.302 4.530 -53.918 1.00 97.44 121 ALA A C 1
ATOM 966 O O . ALA A 1 121 ? 32.624 4.323 -55.089 1.00 97.44 121 ALA A O 1
ATOM 967 N N . LYS A 1 122 ? 32.100 5.773 -53.455 1.00 97.19 122 LYS A N 1
ATOM 968 C CA . LYS A 1 122 ? 32.301 6.978 -54.278 1.00 97.19 122 LYS A CA 1
ATOM 969 C C . LYS A 1 122 ? 33.752 7.122 -54.735 1.00 97.19 122 LYS A C 1
ATOM 971 O O . LYS A 1 122 ? 33.987 7.407 -55.908 1.00 97.19 122 LYS A O 1
ATOM 976 N N . GLN A 1 123 ? 34.715 6.911 -53.839 1.00 97.44 123 GLN A N 1
ATOM 977 C CA . GLN A 1 123 ? 36.140 6.964 -54.173 1.00 97.44 123 GLN A CA 1
ATOM 978 C C . GLN A 1 123 ? 36.525 5.870 -55.175 1.00 97.44 123 GLN A C 1
ATOM 980 O O . GLN A 1 123 ? 37.162 6.174 -56.181 1.00 97.44 123 GLN A O 1
ATOM 985 N N . ALA A 1 124 ? 36.078 4.630 -54.962 1.00 97.00 124 ALA A N 1
ATOM 986 C CA . ALA A 1 124 ? 36.310 3.519 -55.882 1.00 97.00 124 ALA A CA 1
ATOM 987 C C . ALA A 1 124 ? 35.702 3.789 -57.269 1.00 97.00 124 ALA A C 1
ATOM 989 O O . ALA A 1 124 ? 36.350 3.554 -58.287 1.00 97.00 124 ALA A O 1
ATOM 990 N N . SER A 1 125 ? 34.491 4.354 -57.326 1.00 96.50 125 SER A N 1
ATOM 991 C CA . SER A 1 125 ? 33.868 4.750 -58.593 1.00 96.50 125 SER A CA 1
ATOM 992 C C . SER A 1 125 ? 34.655 5.852 -59.305 1.00 96.50 125 SER A C 1
ATOM 994 O O . SER A 1 125 ? 34.805 5.791 -60.524 1.00 96.50 125 SER A O 1
ATOM 996 N N . ALA A 1 126 ? 35.159 6.853 -58.579 1.00 96.62 126 ALA A N 1
ATOM 997 C CA . ALA A 1 126 ? 35.977 7.913 -59.164 1.00 96.62 126 ALA A CA 1
ATOM 998 C C . ALA A 1 126 ? 37.302 7.362 -59.715 1.00 96.62 126 ALA A C 1
ATOM 1000 O O . ALA A 1 126 ? 37.684 7.686 -60.838 1.00 96.62 126 ALA A O 1
ATOM 1001 N N . GLN A 1 127 ? 37.960 6.476 -58.963 1.00 97.00 127 GLN A N 1
ATOM 1002 C CA . GLN A 1 127 ? 39.174 5.785 -59.404 1.00 97.00 127 GLN A CA 1
ATOM 1003 C C . GLN A 1 127 ? 38.920 4.916 -60.639 1.00 97.00 127 GLN A C 1
ATOM 1005 O O . GLN A 1 127 ? 39.727 4.914 -61.561 1.00 97.00 127 GLN A O 1
ATOM 1010 N N . TYR A 1 128 ? 37.789 4.212 -60.699 1.00 97.25 128 TYR A N 1
ATOM 1011 C CA . TYR A 1 128 ? 37.418 3.410 -61.864 1.00 97.25 128 TYR A CA 1
ATOM 1012 C C . TYR A 1 128 ? 37.243 4.265 -63.125 1.00 97.25 128 TYR A C 1
ATOM 1014 O O . TYR A 1 128 ? 37.778 3.922 -64.179 1.00 97.25 128 TYR A O 1
ATOM 1022 N N . ILE A 1 129 ? 36.552 5.405 -63.010 1.00 96.50 129 ILE A N 1
ATOM 1023 C CA . ILE A 1 129 ? 36.396 6.360 -64.117 1.00 96.50 129 ILE A CA 1
ATOM 1024 C C . ILE A 1 129 ? 37.765 6.864 -64.589 1.00 96.50 129 ILE A C 1
ATOM 1026 O O . ILE A 1 129 ? 38.009 6.931 -65.793 1.00 96.50 129 ILE A O 1
ATOM 1030 N N . GLU A 1 130 ? 38.667 7.188 -63.662 1.00 96.50 130 GLU A N 1
ATOM 1031 C CA . GLU A 1 130 ? 40.009 7.658 -64.007 1.00 96.50 130 GLU A CA 1
ATOM 1032 C C . GLU A 1 130 ? 40.854 6.565 -64.676 1.00 96.50 130 GLU A C 1
ATOM 1034 O O . GLU A 1 130 ? 41.475 6.805 -65.709 1.00 96.50 130 GLU A O 1
ATOM 1039 N N . ASN A 1 131 ? 40.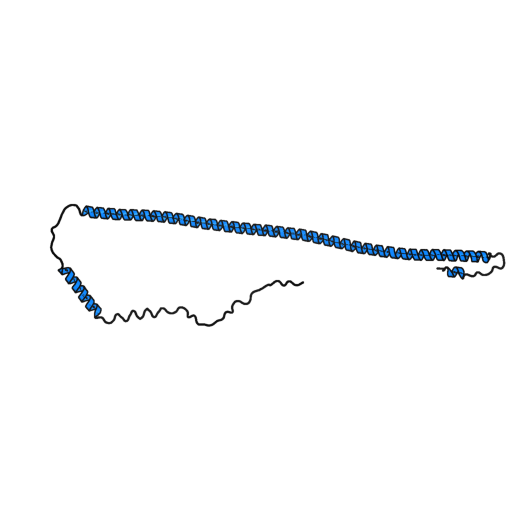798 5.332 -64.171 1.00 96.69 131 ASN A N 1
ATOM 1040 C CA . ASN A 1 131 ? 41.473 4.190 -64.784 1.00 96.69 131 ASN A CA 1
ATOM 1041 C C . ASN A 1 131 ? 40.982 3.934 -66.217 1.00 96.69 131 ASN A C 1
ATOM 1043 O O . ASN A 1 131 ? 41.795 3.644 -67.094 1.00 96.69 131 ASN A O 1
ATOM 1047 N N . ILE A 1 132 ? 39.676 4.079 -66.480 1.00 97.00 132 ILE A N 1
ATOM 1048 C CA . ILE A 1 132 ? 39.132 3.999 -67.843 1.00 97.00 132 ILE A CA 1
ATOM 1049 C C . ILE A 1 132 ? 39.687 5.126 -68.710 1.00 97.00 132 ILE A C 1
ATOM 1051 O O . ILE A 1 132 ? 40.107 4.863 -69.831 1.00 97.00 132 ILE A O 1
ATOM 1055 N N . ARG A 1 133 ? 39.718 6.370 -68.218 1.00 95.56 133 ARG A N 1
ATOM 1056 C CA . ARG A 1 133 ? 40.276 7.498 -68.983 1.00 95.56 133 ARG A CA 1
ATOM 1057 C C . ARG A 1 133 ? 41.726 7.248 -69.382 1.00 95.56 133 ARG A C 1
ATOM 1059 O O . ARG A 1 133 ? 42.066 7.440 -70.546 1.00 95.56 133 ARG A O 1
ATOM 1066 N N . ILE A 1 134 ? 42.547 6.777 -68.444 1.00 95.94 134 ILE A N 1
ATOM 1067 C CA . ILE A 1 134 ? 43.950 6.428 -68.692 1.00 95.94 134 ILE A CA 1
ATOM 1068 C C . ILE A 1 134 ? 44.051 5.290 -69.716 1.00 95.94 134 ILE A C 1
ATOM 1070 O O . ILE A 1 134 ? 44.848 5.373 -70.649 1.00 95.94 134 ILE A O 1
ATOM 1074 N N . LEU A 1 135 ? 43.233 4.240 -69.578 1.00 96.50 135 LEU A N 1
ATOM 1075 C CA . LEU A 1 135 ? 43.219 3.116 -70.515 1.00 96.50 135 LEU A CA 1
ATOM 1076 C C . LEU A 1 135 ? 42.843 3.563 -71.932 1.00 96.50 135 LEU A C 1
ATOM 1078 O O . LEU A 1 135 ? 43.542 3.210 -72.878 1.00 96.50 135 LEU A O 1
ATOM 1082 N N . THR A 1 136 ? 41.783 4.357 -72.078 1.00 95.38 136 THR A N 1
ATOM 1083 C CA . THR A 1 136 ? 41.345 4.879 -73.377 1.00 95.38 136 THR A CA 1
ATOM 1084 C C . THR A 1 136 ? 42.405 5.794 -73.986 1.00 95.38 136 THR A C 1
ATOM 1086 O O . THR A 1 136 ? 42.688 5.679 -75.173 1.00 95.38 136 THR A O 1
ATOM 1089 N N . ALA A 1 137 ? 43.045 6.659 -73.191 1.00 94.88 137 ALA A N 1
ATOM 1090 C CA . ALA A 1 137 ? 44.149 7.495 -73.664 1.00 94.88 137 ALA A CA 1
ATOM 1091 C C . ALA A 1 137 ? 45.323 6.646 -74.181 1.00 94.88 137 ALA A C 1
ATOM 1093 O O . ALA A 1 137 ? 45.835 6.903 -75.267 1.00 94.88 137 ALA A O 1
ATOM 1094 N N . LYS A 1 138 ? 45.688 5.579 -73.459 1.00 95.19 138 LYS A N 1
ATOM 1095 C CA . LYS A 1 138 ? 46.725 4.631 -73.886 1.00 95.19 138 LYS A CA 1
ATOM 1096 C C . LYS A 1 138 ? 46.339 3.875 -75.161 1.00 95.19 138 LYS A C 1
ATOM 1098 O O . LYS A 1 138 ? 47.179 3.655 -76.025 1.00 95.19 138 LYS A O 1
ATOM 1103 N N . GLN A 1 139 ? 45.077 3.466 -75.291 1.00 93.69 139 GLN A N 1
ATOM 1104 C CA . GLN A 1 139 ? 44.575 2.823 -76.509 1.00 93.69 139 GLN A CA 1
ATOM 1105 C C . GLN A 1 139 ? 44.637 3.772 -77.711 1.00 93.69 139 GLN A C 1
ATOM 1107 O O . GLN A 1 139 ? 45.061 3.348 -78.782 1.00 93.69 139 GLN A O 1
ATOM 1112 N N . MET A 1 140 ? 44.276 5.046 -77.526 1.00 92.25 140 MET A N 1
ATOM 1113 C CA . MET A 1 140 ? 44.419 6.073 -78.562 1.00 92.25 140 MET A CA 1
ATOM 1114 C C . MET A 1 140 ? 45.884 6.284 -78.952 1.00 92.25 140 MET A C 1
ATOM 1116 O O . MET A 1 140 ? 46.186 6.285 -80.138 1.00 92.25 140 MET A O 1
ATOM 1120 N N . GLU A 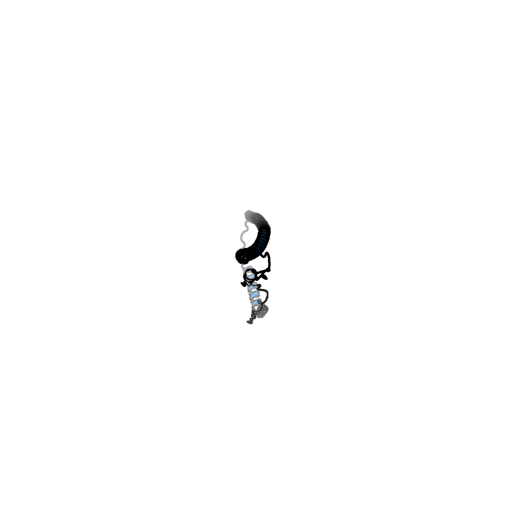1 141 ? 46.807 6.349 -77.988 1.00 91.75 141 GLU A N 1
ATOM 1121 C CA . GLU A 1 141 ? 48.248 6.448 -78.264 1.00 91.75 141 GLU A CA 1
ATOM 1122 C C . GLU A 1 141 ? 48.771 5.242 -79.068 1.00 91.75 141 GLU A C 1
ATOM 1124 O O . GLU A 1 141 ? 49.558 5.403 -80.001 1.00 91.75 141 GLU A O 1
ATOM 1129 N N . CYS A 1 142 ? 48.311 4.021 -78.763 1.00 89.94 142 CYS A N 1
ATOM 1130 C CA . CYS A 1 142 ? 48.643 2.842 -79.566 1.00 89.94 142 CYS A CA 1
ATOM 1131 C C . CYS A 1 142 ? 48.120 2.949 -81.006 1.00 89.94 142 CYS A C 1
ATOM 1133 O O . CYS A 1 142 ? 48.829 2.554 -81.931 1.00 89.94 142 CYS A O 1
ATOM 1135 N N . ILE A 1 143 ? 46.904 3.469 -81.201 1.00 90.56 143 ILE A N 1
ATOM 1136 C CA . ILE A 1 143 ? 46.337 3.699 -82.537 1.00 90.56 143 ILE A CA 1
ATOM 1137 C C . ILE A 1 143 ? 47.157 4.756 -83.281 1.00 90.56 143 ILE A C 1
ATOM 1139 O O . ILE A 1 143 ? 47.549 4.507 -84.416 1.00 90.56 143 ILE A O 1
ATOM 1143 N N . ASP A 1 144 ? 47.501 5.873 -82.639 1.00 89.31 144 ASP A N 1
ATOM 1144 C CA . ASP A 1 144 ? 48.333 6.922 -83.238 1.00 89.31 144 ASP A CA 1
ATOM 1145 C C . ASP A 1 144 ? 49.716 6.381 -83.648 1.00 89.31 144 ASP A C 1
ATOM 1147 O O . ASP A 1 144 ? 50.202 6.671 -84.743 1.00 89.31 144 ASP A O 1
ATOM 1151 N N . MET A 1 145 ? 50.339 5.531 -82.820 1.00 86.62 145 MET A N 1
ATOM 1152 C CA . MET A 1 145 ? 51.587 4.844 -83.182 1.00 86.62 145 MET A CA 1
ATOM 1153 C C . MET A 1 145 ? 51.422 3.915 -84.394 1.00 86.62 145 MET A C 1
ATOM 1155 O O . MET A 1 145 ? 52.300 3.884 -85.260 1.00 86.62 145 MET A O 1
ATOM 1159 N N . LEU A 1 146 ? 50.313 3.173 -84.487 1.00 83.31 146 LEU A N 1
ATOM 1160 C CA . LEU A 1 146 ? 50.013 2.327 -85.648 1.00 83.31 146 LEU A CA 1
ATOM 1161 C C . LEU A 1 146 ? 49.758 3.152 -86.916 1.00 83.31 146 LEU A C 1
ATOM 1163 O O . LEU A 1 146 ? 50.190 2.743 -87.994 1.00 83.31 146 LEU A O 1
ATOM 1167 N N . ASP A 1 147 ? 49.114 4.310 -86.790 1.00 80.56 147 ASP A N 1
ATOM 1168 C CA . ASP A 1 147 ? 48.872 5.264 -87.875 1.00 80.56 147 ASP A CA 1
ATOM 1169 C C . ASP A 1 147 ? 50.184 5.859 -88.403 1.00 80.56 147 ASP A C 1
ATOM 1171 O O . ASP A 1 147 ? 50.374 5.977 -89.616 1.00 80.56 147 ASP A O 1
ATOM 1175 N N . VAL A 1 148 ? 51.127 6.192 -87.514 1.00 76.69 148 VAL A N 1
ATOM 1176 C CA . VAL A 1 148 ? 52.482 6.631 -87.889 1.00 76.69 148 VAL A CA 1
ATOM 1177 C C . VAL A 1 148 ? 53.252 5.500 -88.572 1.00 76.69 148 VAL A C 1
ATOM 1179 O O . VAL A 1 148 ? 53.903 5.744 -89.587 1.00 76.69 148 VAL A O 1
ATOM 1182 N N . PHE A 1 149 ? 53.142 4.263 -88.079 1.00 71.56 149 PHE A N 1
ATOM 1183 C CA . PHE A 1 149 ? 53.756 3.094 -88.715 1.00 71.56 149 PHE A CA 1
ATOM 1184 C C . PHE A 1 149 ? 53.184 2.843 -90.124 1.00 71.56 149 PHE A C 1
ATOM 1186 O O . PHE A 1 149 ? 53.942 2.627 -91.068 1.00 71.56 149 PHE A O 1
ATOM 1193 N N . HIS A 1 150 ? 51.864 2.964 -90.307 1.00 64.06 150 HIS A N 1
ATOM 1194 C CA . HIS A 1 150 ? 51.214 2.815 -91.615 1.00 64.06 150 HIS A CA 1
ATOM 1195 C C . HIS A 1 150 ? 51.504 3.982 -92.569 1.00 64.06 150 HIS A C 1
ATOM 1197 O O . HIS A 1 150 ? 51.738 3.746 -93.751 1.00 64.06 150 HIS A O 1
ATOM 1203 N N . ARG A 1 151 ? 51.565 5.235 -92.093 1.00 60.75 151 ARG A N 1
ATOM 1204 C CA . ARG A 1 151 ? 51.982 6.386 -92.925 1.00 60.75 151 ARG A CA 1
ATOM 1205 C C . ARG A 1 151 ? 53.468 6.366 -93.266 1.00 60.75 151 ARG A C 1
ATOM 1207 O O . ARG A 1 151 ? 53.848 6.892 -94.310 1.00 60.75 151 ARG A O 1
ATOM 1214 N N . GLY A 1 152 ? 54.296 5.765 -92.412 1.00 55.19 152 GLY A N 1
ATOM 1215 C CA . GLY A 1 152 ? 55.698 5.471 -92.702 1.00 55.19 152 GLY A CA 1
ATOM 1216 C C . GLY A 1 152 ? 55.867 4.411 -93.793 1.00 55.19 152 GLY A C 1
ATOM 1217 O O . GLY A 1 152 ? 56.845 4.457 -94.529 1.00 55.19 152 GLY A O 1
ATOM 1218 N N . ALA A 1 153 ? 54.891 3.511 -93.953 1.00 52.41 153 ALA A N 1
ATOM 1219 C CA . ALA A 1 153 ? 54.884 2.487 -94.998 1.00 52.41 153 ALA A CA 1
ATOM 1220 C C . ALA A 1 153 ? 54.353 2.977 -96.363 1.00 52.41 153 ALA A C 1
ATOM 1222 O O . ALA A 1 153 ? 54.479 2.261 -97.352 1.00 52.41 153 ALA A O 1
ATOM 1223 N N . THR A 1 154 ? 53.778 4.184 -96.454 1.00 47.03 154 THR A N 1
ATOM 1224 C CA . THR A 1 154 ? 53.191 4.715 -97.702 1.00 47.03 154 THR A CA 1
ATOM 1225 C C . THR A 1 154 ? 53.874 5.987 -98.211 1.00 47.03 154 THR A C 1
ATOM 1227 O O . THR A 1 154 ? 53.201 6.917 -98.661 1.00 47.03 154 THR A O 1
ATOM 1230 N N . LYS A 1 155 ? 55.208 6.047 -98.154 1.00 44.28 155 LYS A N 1
ATOM 1231 C CA . LYS A 1 155 ? 55.999 6.919 -99.035 1.00 44.28 155 LYS A CA 1
ATOM 1232 C C . LYS A 1 155 ? 57.153 6.132 -99.650 1.00 44.28 155 LYS A C 1
ATOM 1234 O O . LYS A 1 155 ? 58.169 5.924 -99.002 1.00 44.28 155 LYS A O 1
ATOM 1239 N N . ASP A 1 156 ? 56.898 5.707 -100.886 1.00 45.34 156 ASP A N 1
ATOM 1240 C CA . ASP A 1 156 ? 57.827 5.519 -102.003 1.00 45.34 156 ASP A CA 1
ATOM 1241 C C . ASP A 1 156 ? 59.218 4.961 -101.674 1.00 45.34 156 ASP A C 1
ATOM 1243 O O . ASP A 1 156 ? 60.168 5.701 -101.454 1.00 45.34 156 ASP A O 1
ATOM 1247 N N . ASP A 1 157 ? 59.331 3.634 -101.718 1.00 35.03 157 ASP A N 1
ATOM 1248 C CA . ASP A 1 157 ? 60.092 2.971 -102.782 1.00 35.03 157 ASP A CA 1
ATOM 1249 C C . ASP A 1 157 ? 59.699 1.487 -102.827 1.00 35.03 157 ASP A C 1
ATOM 1251 O O . ASP A 1 157 ? 59.845 0.737 -101.862 1.00 35.03 157 ASP A O 1
ATOM 1255 N N . ALA A 1 158 ? 59.147 1.065 -103.963 1.00 46.62 158 ALA A N 1
ATOM 1256 C CA . ALA A 1 158 ? 58.846 -0.330 -104.245 1.00 46.62 158 ALA A CA 1
ATOM 1257 C C . ALA A 1 158 ? 60.142 -1.108 -104.531 1.00 46.62 158 ALA A C 1
ATOM 1259 O O . ALA A 1 158 ? 60.896 -0.693 -105.414 1.00 46.62 158 ALA A O 1
ATOM 1260 N N . PRO A 1 159 ? 60.373 -2.285 -103.923 1.00 40.34 159 PRO A N 1
ATOM 1261 C CA . PRO A 1 159 ? 61.255 -3.277 -104.501 1.00 40.34 159 PRO A CA 1
ATOM 1262 C C . PRO A 1 159 ? 60.439 -4.373 -105.187 1.00 40.34 159 PRO A C 1
ATOM 1264 O O . PRO A 1 159 ? 59.500 -4.948 -104.636 1.00 40.34 159 PRO A O 1
ATOM 1267 N N . SER A 1 160 ? 60.856 -4.650 -106.420 1.00 41.72 160 SER A N 1
ATOM 1268 C CA . SER A 1 160 ? 60.594 -5.879 -107.159 1.00 41.72 160 SER A CA 1
ATOM 1269 C C . SER A 1 160 ? 60.648 -7.108 -106.252 1.00 41.72 160 SER A C 1
ATOM 1271 O O . SER A 1 160 ? 61.542 -7.233 -105.414 1.00 41.72 160 SER A O 1
ATOM 1273 N N . ALA A 1 161 ? 59.728 -8.039 -106.499 1.00 44.19 161 ALA A N 1
ATOM 1274 C CA . ALA A 1 161 ? 59.783 -9.402 -105.995 1.00 44.19 161 ALA A CA 1
ATOM 1275 C C . ALA A 1 161 ? 61.177 -10.025 -106.190 1.00 44.19 161 ALA A C 1
ATOM 1277 O O . ALA A 1 161 ? 61.780 -9.850 -107.257 1.00 44.19 161 ALA A O 1
ATOM 1278 N N . PRO A 1 162 ? 61.639 -10.815 -105.208 1.00 45.34 162 PRO A N 1
ATOM 1279 C CA . PRO A 1 162 ? 62.414 -12.002 -105.491 1.00 45.34 162 PRO A CA 1
ATOM 1280 C C . PRO A 1 162 ? 61.694 -13.253 -104.979 1.00 45.34 162 PRO A C 1
ATOM 1282 O O . PRO A 1 162 ? 60.881 -13.237 -104.055 1.00 45.34 162 PRO A O 1
ATOM 1285 N N . GLU A 1 163 ? 61.998 -14.329 -105.679 1.00 46.06 163 GLU A N 1
ATOM 1286 C CA . GLU A 1 163 ? 61.369 -15.634 -105.659 1.00 46.06 163 GLU A CA 1
ATOM 1287 C C . GLU A 1 163 ? 61.565 -16.383 -104.324 1.00 46.06 163 GLU A C 1
ATOM 1289 O O . GLU A 1 163 ? 62.558 -16.208 -103.618 1.00 46.06 163 GLU A O 1
ATOM 1294 N N . THR A 1 164 ? 60.561 -17.205 -1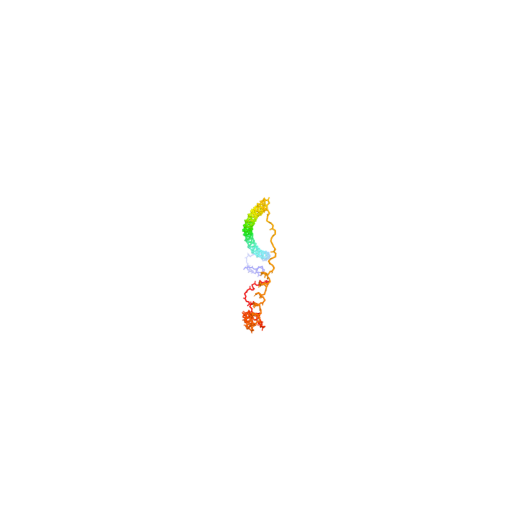04.003 1.00 48.53 164 THR A N 1
ATOM 1295 C CA . THR A 1 164 ? 60.580 -18.464 -103.232 1.00 48.53 164 THR A CA 1
ATOM 1296 C C . THR A 1 164 ? 61.774 -18.748 -102.306 1.00 48.53 164 THR A C 1
ATOM 1298 O O . THR A 1 164 ? 62.853 -19.137 -102.745 1.00 48.53 164 THR A O 1
ATOM 1301 N N . LYS A 1 165 ? 61.504 -18.725 -100.994 1.00 50.84 165 LYS A N 1
ATOM 1302 C CA . LYS A 1 165 ? 62.249 -19.456 -99.953 1.00 50.84 165 LYS A CA 1
ATOM 1303 C C . LYS A 1 165 ? 61.365 -20.564 -99.366 1.00 50.84 165 LYS A C 1
ATOM 1305 O O . LYS A 1 165 ? 61.019 -20.531 -98.189 1.00 50.84 165 LYS A O 1
ATOM 1310 N N . GLU A 1 166 ? 60.943 -21.505 -100.204 1.00 54.91 166 GLU A N 1
ATOM 1311 C CA . GLU A 1 166 ? 60.209 -22.698 -99.745 1.00 54.91 166 GLU A CA 1
ATOM 1312 C C . GLU A 1 166 ? 61.169 -23.747 -99.134 1.00 54.91 166 GLU A C 1
ATOM 1314 O O . GLU A 1 166 ? 60.799 -24.429 -98.181 1.00 54.91 166 GLU A O 1
ATOM 1319 N N . ASP A 1 167 ? 62.447 -23.758 -99.538 1.00 56.41 167 ASP A N 1
ATOM 1320 C CA . ASP A 1 167 ? 63.437 -24.753 -99.085 1.00 56.41 167 ASP A CA 1
ATOM 1321 C C . ASP A 1 167 ? 63.882 -24.597 -97.609 1.00 56.41 167 ASP A C 1
ATOM 1323 O O . ASP A 1 167 ? 64.137 -25.588 -96.928 1.00 56.41 167 ASP A O 1
ATOM 1327 N N . GLU A 1 168 ? 63.937 -23.377 -97.051 1.00 59.75 168 GLU A N 1
ATOM 1328 C CA . GLU A 1 168 ? 64.333 -23.170 -95.637 1.00 59.75 168 GLU A CA 1
ATOM 1329 C C . GLU A 1 168 ? 63.238 -23.632 -94.652 1.00 59.75 168 GLU A C 1
ATOM 1331 O O . GLU A 1 168 ? 63.528 -24.039 -93.521 1.00 59.75 168 GLU A O 1
ATOM 1336 N N . VAL A 1 169 ? 61.970 -23.594 -95.070 1.00 63.12 169 VAL A N 1
ATOM 1337 C CA . VAL A 1 169 ? 60.838 -24.034 -94.242 1.00 63.12 169 VAL A CA 1
ATOM 1338 C C . VAL A 1 169 ? 60.742 -25.560 -94.248 1.00 63.12 169 VAL A C 1
ATOM 1340 O O . VAL A 1 169 ? 60.534 -26.165 -93.200 1.00 63.12 169 VAL A O 1
ATOM 1343 N N . GLU A 1 170 ? 60.993 -26.205 -95.385 1.00 65.38 170 GLU A N 1
ATOM 1344 C CA . GLU A 1 170 ? 60.988 -27.668 -95.471 1.00 65.38 170 GLU A CA 1
ATOM 1345 C C . GLU A 1 170 ? 62.165 -28.300 -94.701 1.00 65.38 170 GLU A C 1
ATOM 1347 O O . GLU A 1 170 ? 61.987 -29.295 -93.989 1.00 65.38 170 GLU A O 1
ATOM 1352 N N . ASP A 1 171 ? 63.341 -27.660 -94.707 1.00 69.31 171 ASP A N 1
ATOM 1353 C CA . ASP A 1 171 ? 64.487 -28.086 -93.895 1.00 69.31 171 ASP A CA 1
ATOM 1354 C C . ASP A 1 171 ? 64.254 -27.904 -92.386 1.00 69.31 171 ASP A C 1
ATOM 1356 O O . ASP A 1 171 ? 64.700 -28.729 -91.579 1.00 69.31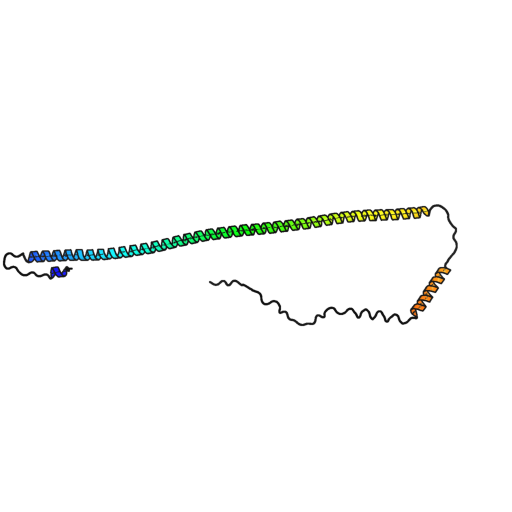 171 ASP A O 1
ATOM 1360 N N . THR A 1 172 ? 63.534 -26.856 -91.969 1.00 71.44 172 THR A N 1
ATOM 1361 C CA . THR A 1 172 ? 63.178 -26.672 -90.549 1.00 71.44 172 THR A CA 1
ATOM 1362 C C . THR A 1 172 ? 62.123 -27.671 -90.090 1.00 71.44 172 THR A C 1
ATOM 1364 O O . THR A 1 172 ? 62.265 -28.226 -88.997 1.00 71.44 172 THR A O 1
ATOM 1367 N N . VAL A 1 173 ? 61.140 -27.993 -90.935 1.00 75.19 173 VAL A N 1
ATOM 1368 C CA . VAL A 1 173 ? 60.151 -29.045 -90.663 1.00 75.19 173 VAL A CA 1
ATOM 1369 C C . VAL A 1 173 ? 60.832 -30.415 -90.552 1.00 75.19 173 VAL A C 1
ATOM 1371 O O . VAL A 1 173 ? 60.652 -31.087 -89.537 1.00 75.19 173 VAL A O 1
ATOM 1374 N N . ARG A 1 174 ? 61.741 -30.781 -91.470 1.00 76.25 174 ARG A N 1
ATOM 1375 C CA . ARG A 1 174 ? 62.547 -32.020 -91.359 1.00 76.25 174 ARG A CA 1
ATOM 1376 C C . ARG A 1 174 ? 63.404 -32.082 -90.093 1.00 76.25 174 ARG A C 1
ATOM 1378 O O . ARG A 1 174 ? 63.622 -33.156 -89.520 1.00 76.25 174 ARG A O 1
ATOM 1385 N N . ARG A 1 175 ? 63.923 -30.943 -89.625 1.00 76.19 175 ARG A N 1
ATOM 1386 C CA . ARG A 1 175 ? 64.730 -30.867 -88.393 1.00 76.19 175 ARG A CA 1
ATOM 1387 C C . ARG A 1 175 ? 63.885 -31.053 -87.130 1.00 76.19 175 ARG A C 1
ATOM 1389 O O . ARG A 1 175 ? 64.377 -31.611 -86.145 1.00 76.19 175 ARG A O 1
ATOM 1396 N N . ILE A 1 176 ? 62.630 -30.609 -87.172 1.00 76.12 176 ILE A N 1
ATOM 1397 C CA . ILE A 1 176 ? 61.645 -30.810 -86.107 1.00 76.12 176 ILE A CA 1
ATOM 1398 C C . ILE A 1 176 ? 61.190 -32.272 -86.099 1.00 76.12 176 ILE A C 1
ATOM 1400 O O . ILE A 1 176 ? 61.265 -32.908 -85.051 1.00 76.12 176 ILE A O 1
ATOM 1404 N N . GLU A 1 177 ? 60.842 -32.849 -87.250 1.00 74.50 177 GLU A N 1
ATOM 1405 C CA . GLU A 1 177 ? 60.433 -34.259 -87.361 1.00 74.50 177 GLU A CA 1
ATOM 1406 C C . GLU A 1 177 ? 61.535 -35.219 -86.881 1.00 74.50 177 GLU A C 1
ATOM 1408 O O . GLU A 1 177 ? 61.295 -36.072 -86.026 1.00 74.50 177 GLU A O 1
ATOM 1413 N N . SER A 1 178 ? 62.786 -35.001 -87.301 1.00 71.75 178 SER A N 1
ATOM 1414 C CA . SER A 1 178 ? 63.935 -35.801 -86.839 1.00 71.75 178 SER A CA 1
ATOM 1415 C C . SER A 1 178 ? 64.337 -35.557 -85.374 1.00 71.75 178 SER A C 1
ATOM 1417 O O . SER A 1 178 ? 65.100 -36.343 -84.801 1.00 71.75 178 SER A O 1
ATOM 1419 N N . SER A 1 179 ? 63.869 -34.475 -84.744 1.00 70.38 179 SER A N 1
ATOM 1420 C CA . SER A 1 179 ? 63.993 -34.272 -83.290 1.00 70.38 179 SER A CA 1
ATOM 1421 C C . SER A 1 179 ? 62.869 -34.970 -82.527 1.00 70.38 179 SER A C 1
ATOM 1423 O O . SER A 1 179 ? 63.121 -35.547 -81.472 1.00 70.38 179 SER A O 1
ATOM 1425 N N . VAL A 1 180 ? 61.656 -34.989 -83.084 1.00 69.06 180 VAL A N 1
ATOM 1426 C CA . VAL A 1 180 ? 60.490 -35.662 -82.500 1.00 69.06 180 VAL A CA 1
ATOM 1427 C C . VAL A 1 180 ? 60.652 -37.184 -82.526 1.00 69.06 180 VAL A C 1
ATOM 1429 O O . VAL A 1 180 ? 60.399 -37.820 -81.509 1.00 69.06 180 VAL A O 1
ATOM 1432 N N . GLU A 1 181 ? 61.180 -37.778 -83.600 1.00 67.19 181 GLU A N 1
ATOM 1433 C CA . GLU A 1 181 ? 61.490 -39.221 -83.627 1.00 67.19 181 GLU A CA 1
ATOM 1434 C C . GLU A 1 181 ? 62.595 -39.610 -82.629 1.00 67.19 181 GLU A C 1
ATOM 1436 O O . GLU A 1 181 ? 62.546 -40.682 -82.024 1.00 67.19 181 GLU A O 1
ATOM 1441 N N . ARG A 1 182 ? 63.562 -38.714 -82.377 1.00 63.91 182 ARG A N 1
ATOM 1442 C CA . ARG A 1 182 ? 64.586 -38.910 -81.335 1.00 63.91 182 ARG A CA 1
ATOM 1443 C C . ARG A 1 182 ? 64.029 -38.783 -79.917 1.00 63.91 182 ARG A C 1
ATOM 1445 O O . ARG A 1 182 ? 64.522 -39.462 -79.022 1.00 63.91 182 ARG A O 1
ATOM 1452 N N . MET A 1 183 ? 63.000 -37.961 -79.712 1.00 58.41 183 MET A N 1
ATOM 1453 C CA . MET A 1 183 ? 62.300 -37.848 -78.429 1.00 58.41 183 MET A CA 1
ATOM 1454 C C . MET A 1 183 ? 61.297 -38.988 -78.192 1.00 58.41 183 MET A C 1
ATOM 1456 O O . MET A 1 183 ? 61.151 -39.435 -77.058 1.00 58.41 183 MET A O 1
ATOM 1460 N N . ALA A 1 184 ? 60.661 -39.512 -79.242 1.00 55.25 184 ALA A N 1
ATOM 1461 C CA . ALA A 1 184 ? 59.711 -40.625 -79.159 1.00 55.25 184 ALA A CA 1
ATOM 1462 C C . ALA A 1 184 ? 60.380 -42.010 -78.995 1.00 55.25 184 ALA A C 1
ATOM 1464 O O . ALA A 1 184 ? 59.706 -42.979 -78.655 1.00 55.25 184 ALA A O 1
ATOM 1465 N N . GLY A 1 185 ? 61.702 -42.112 -79.194 1.00 54.66 185 GLY A N 1
ATOM 1466 C CA . GLY A 1 185 ? 62.499 -43.328 -78.962 1.00 54.66 185 GLY A CA 1
ATOM 1467 C C . GLY A 1 185 ? 63.017 -43.521 -77.526 1.00 54.66 185 GLY A C 1
ATOM 1468 O O . GLY A 1 185 ? 63.689 -44.513 -77.252 1.00 54.66 185 GLY A O 1
ATOM 1469 N N . SER A 1 186 ? 62.725 -42.596 -76.605 1.00 51.06 186 SER A N 1
ATOM 1470 C CA . SER A 1 186 ? 63.126 -42.658 -75.192 1.00 51.06 186 SER A CA 1
ATOM 1471 C C . SER A 1 186 ? 61.958 -43.153 -74.330 1.00 51.06 186 SER A C 1
ATOM 1473 O O . SER A 1 186 ? 61.203 -42.363 -73.765 1.00 51.06 186 SER A O 1
ATOM 1475 N N . ALA A 1 187 ? 61.810 -44.473 -74.231 1.00 56.53 187 ALA A N 1
ATOM 1476 C CA . ALA A 1 187 ? 60.749 -45.175 -73.502 1.00 56.53 187 ALA A CA 1
ATOM 1477 C C . ALA A 1 187 ? 60.839 -45.096 -71.954 1.00 56.53 187 ALA A C 1
ATOM 1479 O O . ALA A 1 187 ? 60.496 -46.060 -71.280 1.00 56.53 187 ALA A O 1
ATOM 1480 N N . ASP A 1 188 ? 61.261 -43.965 -71.379 1.00 55.34 188 ASP A N 1
ATOM 1481 C CA . ASP A 1 188 ? 61.479 -43.808 -69.927 1.00 55.34 188 ASP A CA 1
ATOM 1482 C C . ASP A 1 188 ? 61.041 -42.429 -69.378 1.00 55.34 188 ASP A C 1
ATOM 1484 O O . ASP A 1 188 ? 61.686 -41.859 -68.503 1.00 55.34 188 ASP A O 1
ATOM 1488 N N . ALA A 1 189 ? 59.926 -41.872 -69.865 1.00 51.47 189 ALA A N 1
ATOM 1489 C CA . ALA A 1 189 ? 59.340 -40.638 -69.306 1.00 51.47 189 ALA A CA 1
ATOM 1490 C C . ALA A 1 189 ? 57.903 -40.797 -68.769 1.00 51.47 189 ALA A C 1
ATOM 1492 O O . ALA A 1 189 ? 57.319 -39.829 -68.294 1.00 51.47 189 ALA A O 1
ATOM 1493 N N . ASP A 1 190 ? 57.345 -42.014 -68.779 1.00 49.56 190 ASP A N 1
ATOM 1494 C CA . ASP A 1 190 ? 55.973 -42.286 -68.309 1.00 49.56 190 ASP A CA 1
ATOM 1495 C C . ASP A 1 190 ? 55.919 -42.839 -66.868 1.00 49.56 190 ASP A C 1
ATOM 1497 O O . ASP A 1 190 ? 54.882 -43.290 -66.382 1.00 49.56 190 ASP A O 1
ATOM 1501 N N . LYS A 1 191 ? 57.046 -42.799 -66.139 1.00 54.53 191 LYS A N 1
ATOM 1502 C CA . LYS A 1 191 ? 57.161 -43.340 -64.769 1.00 54.53 191 LYS A CA 1
ATOM 1503 C C . LYS A 1 191 ? 57.165 -42.285 -63.656 1.00 54.53 191 LYS A C 1
ATOM 1505 O O . LYS A 1 191 ? 57.223 -42.652 -62.484 1.00 54.53 191 LYS A O 1
ATOM 1510 N N . GLU A 1 192 ? 57.056 -40.996 -63.983 1.00 51.88 192 GLU A N 1
ATOM 1511 C CA . GLU A 1 192 ? 57.213 -39.910 -62.997 1.00 51.88 192 GLU A CA 1
ATOM 1512 C C . GLU A 1 192 ? 55.941 -39.080 -62.736 1.00 51.88 192 GLU A C 1
ATOM 1514 O O . GLU A 1 192 ? 55.896 -38.310 -61.781 1.00 51.88 192 GLU A O 1
ATOM 1519 N N . ILE A 1 193 ? 54.851 -39.314 -63.479 1.00 45.88 193 ILE A N 1
ATOM 1520 C CA . ILE A 1 193 ? 53.538 -38.676 -63.230 1.00 45.88 193 ILE A CA 1
ATOM 1521 C C . ILE A 1 193 ? 52.679 -39.501 -62.246 1.00 45.88 193 ILE A C 1
ATOM 1523 O O . ILE A 1 193 ? 51.832 -38.961 -61.537 1.00 45.88 193 ILE A O 1
ATOM 1527 N N . GLY A 1 194 ? 52.954 -40.803 -62.098 1.00 48.09 194 GLY A N 1
ATOM 1528 C CA . GLY A 1 194 ? 52.236 -41.693 -61.172 1.00 48.09 194 GLY A CA 1
ATOM 1529 C C . GLY A 1 194 ? 52.586 -41.534 -59.684 1.00 48.09 194 GLY A C 1
ATOM 1530 O O . GLY A 1 194 ? 51.951 -42.174 -58.852 1.00 48.09 194 GLY A O 1
ATOM 1531 N N . LYS A 1 195 ? 53.582 -40.708 -59.330 1.00 53.12 195 LYS A N 1
ATOM 1532 C CA . LYS A 1 195 ? 54.089 -40.578 -57.948 1.00 53.12 195 LYS A CA 1
ATOM 1533 C C . LYS A 1 195 ? 53.612 -39.319 -57.207 1.00 53.12 195 LYS A C 1
ATOM 1535 O O . LYS A 1 195 ? 53.825 -39.215 -56.009 1.00 53.12 195 LYS A O 1
ATOM 1540 N N . VAL A 1 196 ? 52.955 -38.377 -57.889 1.00 48.88 196 VAL A N 1
ATOM 1541 C CA . VAL A 1 196 ? 52.500 -37.103 -57.282 1.00 48.88 196 VAL A CA 1
ATOM 1542 C C . VAL A 1 196 ? 50.998 -37.113 -56.949 1.00 48.88 196 VAL A C 1
ATOM 1544 O O . VAL A 1 196 ? 50.530 -36.290 -56.172 1.00 48.88 196 VAL A O 1
ATOM 1547 N N . VAL A 1 197 ? 50.236 -38.093 -57.450 1.00 48.41 197 VAL A N 1
ATOM 1548 C CA . VAL A 1 197 ? 48.804 -38.274 -57.119 1.00 48.41 197 VAL A CA 1
ATOM 1549 C C . VAL A 1 197 ? 48.591 -39.155 -55.870 1.00 48.41 197 VAL A C 1
ATOM 1551 O O . VAL A 1 197 ? 47.484 -39.220 -55.346 1.00 48.41 197 VAL A O 1
ATOM 1554 N N . SER A 1 198 ? 49.643 -39.783 -55.327 1.00 49.62 198 SER A N 1
ATOM 1555 C CA . SER A 1 198 ? 49.569 -40.587 -54.093 1.00 49.62 198 SER A CA 1
ATOM 1556 C C . SER A 1 198 ? 49.792 -39.805 -52.790 1.00 49.62 198 SER A C 1
ATOM 1558 O O . SER A 1 198 ? 49.560 -40.372 -51.729 1.00 49.62 198 SER A O 1
ATOM 1560 N N . ASP A 1 199 ? 50.177 -38.523 -52.846 1.00 48.44 199 ASP A N 1
ATOM 1561 C CA . ASP A 1 199 ? 50.500 -37.706 -51.657 1.00 48.44 199 ASP A CA 1
ATOM 1562 C C . ASP A 1 199 ? 49.408 -36.673 -51.307 1.00 48.44 199 ASP A C 1
ATOM 1564 O O . ASP A 1 199 ? 49.655 -35.662 -50.653 1.00 48.44 199 ASP A O 1
ATOM 1568 N N . THR A 1 200 ? 48.158 -36.897 -51.723 1.00 53.66 200 THR A N 1
ATOM 1569 C CA . THR A 1 200 ? 47.015 -36.082 -51.268 1.00 53.66 200 THR A CA 1
ATOM 1570 C C . THR A 1 200 ? 45.869 -36.954 -50.779 1.00 53.66 200 THR A C 1
ATOM 1572 O O . THR A 1 200 ? 44.779 -36.931 -51.339 1.00 53.66 200 THR A O 1
ATOM 1575 N N . GLN A 1 201 ? 46.103 -37.705 -49.703 1.00 48.06 201 GLN A N 1
ATOM 1576 C CA . GLN A 1 201 ? 45.048 -38.134 -48.783 1.00 48.06 201 GLN A CA 1
ATOM 1577 C C . GLN A 1 201 ? 45.607 -38.189 -47.360 1.00 48.06 201 GLN A C 1
ATOM 1579 O O . GLN A 1 201 ? 46.189 -39.185 -46.968 1.00 48.06 201 GLN A O 1
ATOM 1584 N N . ASP A 1 202 ? 45.421 -37.105 -46.610 1.00 47.16 202 ASP A N 1
ATOM 1585 C CA . ASP A 1 202 ? 45.231 -37.153 -45.155 1.00 47.16 202 ASP A CA 1
ATOM 1586 C C . ASP A 1 202 ? 44.431 -35.906 -44.737 1.00 47.16 202 ASP A C 1
ATOM 1588 O O . ASP A 1 202 ? 44.919 -34.944 -44.146 1.00 47.16 202 ASP A O 1
ATOM 1592 N N . GLY A 1 203 ? 43.161 -35.908 -45.147 1.00 42.47 203 GLY A N 1
ATOM 1593 C CA . GLY A 1 203 ? 42.080 -35.155 -44.512 1.00 42.47 203 GLY A CA 1
ATOM 1594 C C . GLY A 1 203 ? 41.207 -36.146 -43.731 1.00 42.47 203 GLY A C 1
ATOM 1595 O O . GLY A 1 203 ? 41.096 -37.300 -44.147 1.00 42.47 203 GLY A O 1
ATOM 1596 N N . PRO A 1 204 ? 40.627 -35.750 -42.588 1.00 43.88 204 PRO A N 1
ATOM 1597 C CA . PRO A 1 204 ? 40.254 -36.670 -41.521 1.00 43.88 204 PRO A CA 1
ATOM 1598 C C . PRO A 1 204 ? 39.111 -37.605 -41.925 1.00 43.88 204 PRO A C 1
ATOM 1600 O O . PRO A 1 204 ? 38.071 -37.175 -42.428 1.00 43.88 204 PRO A O 1
ATOM 1603 N N . SER A 1 205 ? 39.304 -38.893 -41.648 1.00 51.38 205 SER A N 1
ATOM 1604 C CA . SER A 1 205 ? 38.293 -39.936 -41.757 1.00 51.38 205 SER A CA 1
ATOM 1605 C C . SER A 1 205 ? 37.202 -39.729 -40.702 1.00 51.38 205 SER A C 1
ATOM 1607 O O . SER A 1 205 ? 37.419 -39.870 -39.499 1.00 51.38 205 SER A O 1
ATOM 1609 N N . ILE A 1 206 ? 35.994 -39.402 -41.162 1.00 47.88 206 ILE A N 1
ATOM 1610 C CA . ILE A 1 206 ? 34.777 -39.539 -40.362 1.00 47.88 206 ILE A CA 1
ATOM 1611 C C . ILE A 1 206 ? 34.492 -41.040 -40.288 1.00 47.88 206 ILE A C 1
ATOM 1613 O O . ILE A 1 206 ? 34.082 -41.651 -41.272 1.00 47.88 206 ILE A O 1
ATOM 1617 N N . SER A 1 207 ? 34.784 -41.631 -39.131 1.00 46.38 207 SER A N 1
ATOM 1618 C CA . SER A 1 207 ? 34.327 -42.971 -38.768 1.00 46.38 207 SER A CA 1
ATOM 1619 C C . SER A 1 207 ? 33.245 -42.849 -37.701 1.00 46.38 207 SER A C 1
ATOM 1621 O O . SER A 1 207 ? 33.367 -42.055 -36.766 1.00 46.38 207 SER A O 1
ATOM 1623 N N . ASP A 1 208 ? 32.170 -43.603 -37.913 1.00 52.75 208 ASP A N 1
ATOM 1624 C CA . ASP A 1 208 ? 30.965 -43.644 -37.096 1.00 52.75 208 ASP A CA 1
ATOM 1625 C C . ASP A 1 208 ? 31.264 -44.019 -35.640 1.00 52.75 208 ASP A C 1
ATOM 1627 O O . ASP A 1 208 ? 31.798 -45.087 -35.338 1.00 52.75 208 ASP A O 1
ATOM 1631 N N . GLY A 1 209 ? 30.855 -43.139 -34.729 1.00 38.56 209 GLY A N 1
ATOM 1632 C CA . GLY A 1 209 ? 30.881 -43.363 -33.292 1.00 38.56 209 GLY A CA 1
ATOM 1633 C C . GLY A 1 209 ? 30.295 -42.160 -32.563 1.00 38.56 209 GLY A C 1
ATOM 1634 O O . GLY A 1 209 ? 30.989 -41.173 -32.332 1.00 38.56 209 GLY A O 1
ATOM 1635 N N . GLU A 1 210 ? 29.009 -42.225 -32.209 1.00 48.34 210 GLU A N 1
ATOM 1636 C CA . GLU A 1 210 ? 28.391 -41.257 -31.295 1.00 48.34 210 GLU A CA 1
ATOM 1637 C C . GLU A 1 210 ? 29.197 -41.167 -29.986 1.00 48.34 210 GLU A C 1
ATOM 1639 O O . GLU A 1 210 ? 29.594 -42.188 -29.415 1.00 48.34 210 GLU A O 1
ATOM 1644 N N . PRO A 1 211 ? 29.390 -39.948 -29.457 1.00 48.41 211 PRO A N 1
ATOM 1645 C CA . PRO A 1 211 ? 28.631 -39.636 -28.254 1.00 48.41 211 PRO A CA 1
ATOM 1646 C C . PRO A 1 211 ? 28.149 -38.181 -28.256 1.00 48.41 211 PRO A C 1
ATOM 1648 O O . PRO A 1 211 ? 28.857 -37.255 -27.852 1.00 48.41 211 PRO A O 1
ATOM 1651 N N . THR A 1 212 ? 26.883 -37.973 -28.615 1.00 52.53 212 THR A N 1
ATOM 1652 C CA . THR A 1 212 ? 26.146 -36.767 -28.226 1.00 52.53 212 THR A CA 1
ATOM 1653 C C . THR A 1 212 ? 25.900 -36.822 -26.719 1.00 52.53 212 THR A C 1
ATOM 1655 O O . THR A 1 212 ? 24.868 -37.290 -26.244 1.00 52.53 212 THR A O 1
ATOM 1658 N N . ARG A 1 213 ? 26.883 -36.376 -25.934 1.00 55.94 213 ARG A N 1
ATOM 1659 C CA . ARG A 1 213 ? 26.730 -36.194 -24.486 1.00 55.94 213 ARG A CA 1
ATOM 1660 C C . ARG A 1 213 ? 27.581 -35.040 -23.972 1.00 55.94 213 ARG A C 1
ATOM 1662 O O . ARG A 1 213 ? 28.418 -35.234 -23.108 1.00 55.94 213 ARG A O 1
ATOM 1669 N N . MET A 1 214 ? 27.350 -33.838 -24.498 1.00 44.97 214 MET A N 1
ATOM 1670 C CA . MET A 1 214 ? 27.877 -32.588 -23.931 1.00 44.97 214 MET A CA 1
ATOM 1671 C C . MET A 1 214 ? 26.849 -31.454 -24.055 1.00 44.97 214 MET A C 1
ATOM 1673 O O . MET A 1 214 ? 27.153 -30.396 -24.575 1.00 44.97 214 MET A O 1
ATOM 1677 N N . PHE A 1 215 ? 25.613 -31.681 -23.605 1.00 43.06 215 PHE A N 1
ATOM 1678 C CA . PHE A 1 215 ? 24.711 -30.609 -23.161 1.00 43.06 215 PHE A CA 1
ATOM 1679 C C . PHE A 1 215 ? 23.791 -31.182 -22.082 1.00 43.06 215 PHE A C 1
ATOM 1681 O O . PHE A 1 215 ? 22.710 -31.701 -22.342 1.00 43.06 215 PHE A O 1
ATOM 1688 N N . GLY A 1 216 ? 24.288 -31.156 -20.850 1.00 43.75 216 GLY A N 1
ATOM 1689 C CA . GLY A 1 216 ? 23.549 -31.544 -19.659 1.00 43.75 216 GLY A CA 1
ATOM 1690 C C . GLY A 1 216 ? 24.287 -31.045 -18.425 1.00 43.75 216 GLY A C 1
ATOM 1691 O O . GLY A 1 216 ? 25.274 -31.653 -18.026 1.00 43.75 216 GLY A O 1
ATOM 1692 N N . GLY A 1 217 ? 23.804 -29.945 -17.844 1.00 42.19 217 GLY A N 1
ATOM 1693 C CA . GLY A 1 217 ? 24.231 -29.445 -16.534 1.00 42.19 217 GLY A CA 1
ATOM 1694 C C . GLY A 1 217 ? 24.601 -27.964 -16.537 1.00 42.19 217 GLY A C 1
ATOM 1695 O O . GLY A 1 217 ? 25.738 -27.620 -16.839 1.00 42.19 217 GLY A O 1
ATOM 1696 N N . GLY A 1 218 ? 23.643 -27.102 -16.187 1.00 40.06 218 GLY A N 1
ATOM 1697 C CA . GLY A 1 218 ? 23.868 -25.666 -16.001 1.00 40.06 218 GLY A CA 1
ATOM 1698 C C . GLY A 1 218 ? 22.572 -24.857 -15.919 1.00 40.06 218 GLY A C 1
ATOM 1699 O O . GLY A 1 218 ? 22.289 -24.068 -16.808 1.00 40.06 218 GLY A O 1
ATOM 1700 N N . ASP A 1 219 ? 21.797 -25.112 -14.865 1.00 41.97 219 ASP A N 1
ATOM 1701 C CA . ASP A 1 219 ? 20.828 -24.214 -14.217 1.00 41.97 21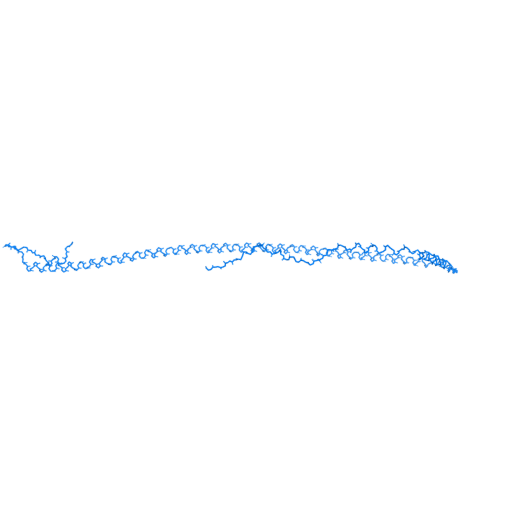9 ASP A CA 1
ATOM 1702 C C . ASP A 1 219 ? 19.583 -23.745 -14.990 1.00 41.97 219 ASP A C 1
ATOM 1704 O O . ASP A 1 219 ? 19.424 -22.593 -15.390 1.00 41.97 219 ASP A O 1
ATOM 1708 N N . SER A 1 220 ? 18.588 -24.637 -15.034 1.00 43.66 220 SER A N 1
ATOM 1709 C CA . SER A 1 220 ? 17.178 -24.234 -15.031 1.00 43.66 220 SER A CA 1
ATOM 1710 C C . SER A 1 220 ? 16.773 -23.814 -13.615 1.00 43.66 220 SER A C 1
ATOM 1712 O O . SER A 1 220 ? 16.394 -24.656 -12.804 1.00 43.66 220 SER A O 1
ATOM 1714 N N . ASN A 1 221 ? 16.821 -22.515 -13.310 1.00 43.81 221 ASN A N 1
ATOM 1715 C CA . ASN A 1 221 ? 16.073 -21.972 -12.176 1.00 43.81 221 ASN A CA 1
ATOM 1716 C C . ASN A 1 221 ? 14.634 -21.692 -12.635 1.00 43.81 221 ASN A C 1
ATOM 1718 O O . ASN A 1 221 ? 14.277 -20.573 -13.007 1.00 43.81 221 ASN A O 1
ATOM 1722 N N . THR A 1 222 ? 13.821 -22.748 -12.689 1.00 48.62 222 THR A N 1
ATOM 1723 C CA . THR A 1 222 ? 12.381 -22.633 -12.922 1.00 48.62 222 THR A CA 1
ATOM 1724 C C . THR A 1 222 ? 11.679 -22.315 -11.609 1.00 48.62 222 THR A C 1
ATOM 1726 O O . THR A 1 222 ? 11.696 -23.079 -10.649 1.00 48.62 222 THR A O 1
ATOM 1729 N N . ILE A 1 223 ? 11.039 -21.154 -11.639 1.00 51.62 223 ILE A N 1
ATOM 1730 C CA . ILE A 1 223 ? 10.070 -20.602 -10.701 1.00 51.62 223 ILE A CA 1
ATOM 1731 C C . ILE A 1 223 ? 9.027 -21.663 -10.325 1.00 51.62 223 ILE A C 1
ATOM 1733 O O . ILE A 1 223 ? 8.246 -22.097 -11.172 1.00 51.62 223 ILE A O 1
ATOM 1737 N N . HIS A 1 224 ? 8.969 -22.030 -9.044 1.00 46.75 224 HIS A N 1
ATOM 1738 C CA . HIS A 1 224 ? 7.846 -22.783 -8.499 1.00 46.75 224 HIS A CA 1
ATOM 1739 C C . HIS A 1 224 ? 6.832 -21.804 -7.900 1.00 46.75 224 HIS A C 1
ATOM 1741 O O . HIS A 1 224 ? 7.043 -21.233 -6.833 1.00 46.75 224 HIS A O 1
ATOM 1747 N N . PHE A 1 225 ? 5.712 -21.620 -8.602 1.00 44.59 225 PHE A N 1
ATOM 1748 C CA . PHE A 1 225 ? 4.477 -21.129 -7.998 1.00 44.59 225 PHE A CA 1
ATOM 1749 C C . PHE A 1 225 ? 3.920 -22.222 -7.077 1.00 44.59 225 PHE A C 1
ATOM 1751 O O . PHE A 1 225 ? 3.759 -23.370 -7.498 1.00 44.59 225 PHE A O 1
ATOM 1758 N N . GLY A 1 226 ? 3.619 -21.853 -5.835 1.00 48.62 226 GLY A N 1
ATOM 1759 C CA . GLY A 1 226 ? 2.925 -22.667 -4.843 1.00 48.62 226 GLY A CA 1
ATOM 1760 C C . GLY A 1 226 ? 2.070 -21.752 -3.970 1.00 48.62 226 GLY A C 1
ATOM 1761 O O . GLY A 1 226 ? 2.535 -20.690 -3.570 1.00 48.62 226 GLY A O 1
ATOM 1762 N N . LYS A 1 227 ? 0.811 -22.156 -3.800 1.00 45.09 227 LYS A N 1
ATOM 1763 C CA . LYS A 1 227 ? -0.281 -21.477 -3.090 1.00 45.09 227 LYS A CA 1
ATOM 1764 C C . LYS A 1 227 ? 0.004 -21.215 -1.615 1.00 45.09 227 LYS A C 1
ATOM 1766 O O . LYS A 1 227 ? 0.732 -22.035 -1.018 1.00 45.09 227 LYS A O 1
#

Secondary structure (DSSP, 8-state):
---HHHHHT---PPPSSSPPPHHHHHHHHHHHHHHHHHHHHHHHHHHHHHHHHHHHHHHHHHHHHHHHHHHHHHHHHHHHHHHHHHHHHHHHHHHHHHHHHHHHHHHHHHHHHHHHHHHHHHHHHHHHHHHHHHHHHHHHHHHHHHHHHHHHTSSS----------HHHHHHHHHHHHHHHHHHT---SSSSSTTSSSS---S--------------S---------

Foldseek 3Di:
DDALVNLQPDDDDDDPPDDDDPVVSNVVSNVVSVVRVVVVVVVVVVVVVVVVVVVVVVVVVVVVVVVVVVVVVVVVVVVVVVVVVVVVVVVVVVVVVVVVVVVVVVVVVVVVVVVVVVVVVVVVVVVVVVVVVVVVVVVVVVVVVVVVVVVVVPDDDDDDDDDDPPPVVVVVVVVVVVVVVVVVPPPPPPPPVVPPVVPPDDDDDDDDDDDPDPDDDDDDPDDDDDD